Protein AF-A0AAD6DHC3-F1 (afdb_monomer)

Organism: NCBI:txid911720

pLDDT: mean 80.75, std 15.92, range [26.28, 95.0]

Mean predicted aligned error: 8.22 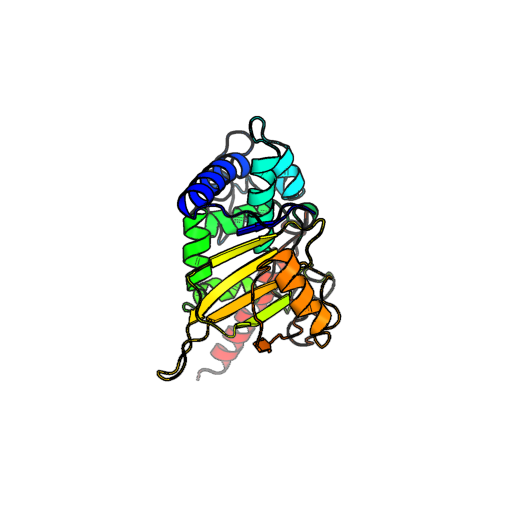Å

Solvent-accessible surface area (backbone atoms only — not comparable to full-atom values): 15196 Å² total; per-residue (Å²): 59,40,19,62,51,95,49,74,73,42,83,61,56,70,66,60,48,49,55,49,44,44,54,49,46,56,57,58,49,36,53,97,93,34,47,49,62,67,38,41,72,41,55,94,49,62,81,53,80,79,44,68,44,65,87,42,29,67,33,17,37,42,61,47,66,69,66,58,82,94,64,52,72,78,60,44,52,62,44,48,26,56,58,19,59,75,47,23,34,48,39,70,54,30,11,34,52,52,56,49,36,52,33,40,69,13,72,68,34,59,68,40,32,50,52,54,61,71,42,47,89,79,44,78,77,68,53,68,64,36,65,71,52,66,80,64,40,80,87,77,54,66,83,22,39,34,40,57,36,38,36,34,31,69,53,67,68,78,86,48,53,23,28,15,27,67,91,70,28,58,41,24,34,35,33,55,73,48,63,52,93,56,100,85,59,62,25,25,30,29,43,35,33,21,26,48,84,63,74,86,61,88,81,47,54,65,63,55,52,54,46,43,23,74,40,58,39,76,83,66,52,76,73,48,74,51,70,65,64,33,49,78,32,92,85,44,56,17,44,52,62,47,46,34,49,46,51,73,77,64,50,55,56,60,54,31,52,51,51,53,50,51,51,53,51,53,54,48,52,54,52,59,72,69,52,132

Secondary structure (DSSP, 8-state):
-EE-TTSPPB---HHHHHHHHHHHHHHHT-BTTB-HHHH-S-TTSTTSSS-TTGGGTT-BHHHHHHS-TT--HHHHHHHHHHHGGGTTS-TTTSBHHHHHHHHHHTTTSHHHHHHHHHHTTT-TTSHHHHSTTSSS-TTT--S---EEEEEEESS-----EEEE-TTT-SEEEEEEEEE-SSTT---EEEEEEEPTTS-S-SS-HHHHHHHHHHHT-TT--EEEEEE--TTT-TTTSSSS----TT-SSSSHHHHHHHHHHHHHHHHHHHHHHS--

Structure (mmCIF, N/CA/C/O backbone):
data_AF-A0AAD6DHC3-F1
#
_entry.id   AF-A0AAD6DHC3-F1
#
loop_
_atom_site.group_PDB
_atom_site.id
_atom_site.type_symbol
_atom_site.label_atom_id
_atom_site.label_alt_id
_atom_site.label_comp_id
_atom_site.label_asym_id
_atom_site.label_entity_id
_atom_site.label_seq_id
_atom_site.pdbx_PDB_ins_code
_atom_site.Cartn_x
_atom_site.Cartn_y
_atom_site.Cartn_z
_atom_site.occupancy
_atom_site.B_iso_or_equiv
_atom_site.auth_seq_id
_atom_site.auth_comp_id
_atom_site.auth_asym_id
_atom_site.auth_atom_id
_atom_site.pdbx_PDB_model_num
ATOM 1 N N . MET A 1 1 ? 8.558 8.692 -9.041 1.00 80.75 1 MET A N 1
ATOM 2 C CA . MET A 1 1 ? 7.779 8.452 -10.274 1.00 80.75 1 MET A CA 1
ATOM 3 C C . MET A 1 1 ? 6.337 8.137 -9.906 1.00 80.75 1 MET A C 1
ATOM 5 O O . MET A 1 1 ? 6.108 7.499 -8.886 1.00 80.75 1 MET A O 1
ATOM 9 N N . PHE A 1 2 ? 5.369 8.591 -10.695 1.00 81.19 2 PHE A N 1
ATOM 10 C CA . PHE A 1 2 ? 3.952 8.304 -10.481 1.00 81.19 2 PHE A CA 1
ATOM 11 C C . PHE A 1 2 ? 3.238 8.080 -11.815 1.00 81.19 2 PHE A C 1
ATOM 13 O O . PHE A 1 2 ? 3.378 8.889 -12.734 1.00 81.19 2 PHE A O 1
ATOM 20 N N . LYS A 1 3 ? 2.450 7.008 -11.922 1.00 82.19 3 LYS A N 1
ATOM 21 C CA . LYS A 1 3 ? 1.610 6.729 -13.091 1.00 82.19 3 LYS A CA 1
ATOM 22 C C . LYS A 1 3 ? 0.127 6.862 -12.755 1.00 82.19 3 LYS A C 1
ATOM 24 O O . LYS A 1 3 ? -0.425 6.111 -11.948 1.00 82.19 3 LYS A O 1
ATOM 29 N N . ARG A 1 4 ? -0.529 7.801 -13.438 1.00 80.19 4 ARG A N 1
ATOM 30 C CA . ARG A 1 4 ? -1.958 8.097 -13.294 1.00 80.19 4 ARG A CA 1
ATOM 31 C C . ARG A 1 4 ? -2.759 7.487 -14.438 1.00 80.19 4 ARG A C 1
ATOM 33 O O . ARG A 1 4 ? -2.841 8.077 -15.520 1.00 80.19 4 ARG A O 1
ATOM 40 N N . GLY A 1 5 ? -3.428 6.367 -14.186 1.00 76.75 5 GLY A N 1
ATOM 41 C CA . GLY A 1 5 ? -4.232 5.721 -15.217 1.00 76.75 5 GLY A CA 1
ATOM 42 C C . GLY A 1 5 ? -3.400 5.477 -16.485 1.00 76.75 5 GLY A C 1
ATOM 43 O O . GLY A 1 5 ? -2.187 5.283 -16.436 1.00 76.75 5 GLY A O 1
ATOM 44 N N . LYS A 1 6 ? -4.040 5.638 -17.649 1.00 72.88 6 LYS A N 1
ATOM 45 C CA . LYS A 1 6 ? -3.400 5.464 -18.966 1.00 72.88 6 LYS A CA 1
ATOM 46 C C . LYS A 1 6 ? -2.380 6.554 -19.344 1.00 72.88 6 LYS A C 1
ATOM 48 O O . LYS A 1 6 ? -1.911 6.556 -20.481 1.00 72.88 6 LYS A O 1
ATOM 53 N N . ALA A 1 7 ? -2.096 7.517 -18.466 1.00 77.25 7 ALA A N 1
ATOM 54 C CA . ALA A 1 7 ? -1.090 8.537 -18.736 1.00 77.25 7 ALA A CA 1
ATOM 55 C C . ALA A 1 7 ? 0.329 7.948 -18.670 1.00 77.25 7 ALA A C 1
ATOM 57 O O . ALA A 1 7 ? 0.557 6.891 -18.081 1.00 77.25 7 ALA A O 1
ATOM 58 N N . LEU A 1 8 ? 1.287 8.660 -19.266 1.00 75.56 8 LEU A N 1
ATOM 59 C CA . LEU A 1 8 ? 2.705 8.355 -19.086 1.00 75.56 8 LEU A CA 1
ATOM 60 C C . LEU A 1 8 ? 3.117 8.608 -17.633 1.00 75.56 8 LEU A C 1
ATOM 62 O O . LEU A 1 8 ? 2.588 9.510 -16.977 1.00 75.56 8 LEU A O 1
ATOM 66 N N . THR A 1 9 ? 4.087 7.830 -17.160 1.00 78.88 9 THR A N 1
ATOM 67 C CA . THR A 1 9 ? 4.718 8.031 -15.856 1.00 78.88 9 THR A CA 1
ATOM 68 C C . THR A 1 9 ? 5.295 9.443 -15.775 1.00 78.88 9 THR A C 1
ATOM 70 O O . THR A 1 9 ? 6.008 9.882 -16.677 1.00 78.88 9 THR A O 1
ATOM 73 N N . CYS A 1 10 ? 4.979 10.166 -14.703 1.00 81.31 10 CYS A N 1
ATOM 74 C CA . CYS A 1 10 ? 5.532 11.484 -14.428 1.00 81.31 10 CYS A CA 1
ATOM 75 C C . CYS A 1 10 ? 6.526 11.432 -13.265 1.00 81.31 10 CYS A C 1
ATOM 77 O O . CYS A 1 10 ? 6.392 10.650 -12.317 1.00 81.31 10 CYS A O 1
ATOM 79 N N . GLU A 1 11 ? 7.539 12.287 -13.328 1.00 84.62 11 GLU A N 1
ATOM 80 C CA . GLU A 1 11 ? 8.464 12.486 -12.221 1.00 84.62 11 GLU A CA 1
ATOM 81 C C . GLU A 1 11 ? 7.956 13.585 -11.290 1.00 84.62 11 GLU A C 1
ATOM 83 O O . GLU A 1 11 ? 7.457 14.630 -11.712 1.00 84.62 11 GLU A O 1
ATOM 88 N N . ILE A 1 12 ? 8.087 13.326 -9.994 1.00 83.69 12 ILE A N 1
ATOM 89 C CA . ILE A 1 12 ? 7.775 14.258 -8.915 1.00 83.69 12 ILE A CA 1
ATOM 90 C C . ILE A 1 12 ? 8.976 14.194 -7.976 1.00 83.69 12 ILE A C 1
ATOM 92 O O . ILE A 1 12 ? 9.423 13.091 -7.654 1.00 83.69 12 ILE A O 1
ATOM 96 N N . SER A 1 13 ? 9.512 15.350 -7.571 1.00 84.25 13 SER A N 1
ATOM 97 C CA . SER A 1 13 ? 10.624 15.377 -6.614 1.00 84.25 13 SER A CA 1
ATOM 98 C C . SER A 1 13 ? 10.185 14.810 -5.263 1.00 84.25 13 SER A C 1
ATOM 100 O O . SER A 1 13 ? 9.004 14.880 -4.908 1.00 84.25 13 SER A O 1
ATOM 102 N N . ILE A 1 14 ? 11.135 14.263 -4.507 1.00 80.19 14 ILE A N 1
ATOM 103 C CA . ILE A 1 14 ? 10.871 13.644 -3.202 1.00 80.19 14 ILE A CA 1
ATOM 104 C C . ILE A 1 14 ? 10.279 14.671 -2.234 1.00 80.19 14 ILE A C 1
ATOM 106 O O . ILE A 1 14 ? 9.307 14.373 -1.548 1.00 80.19 14 ILE A O 1
ATOM 110 N N . GLU A 1 15 ? 10.802 15.897 -2.230 1.00 84.56 15 GLU A N 1
ATOM 111 C CA . GLU A 1 15 ? 10.338 16.982 -1.361 1.00 84.56 15 GLU A CA 1
ATOM 112 C C . GLU A 1 15 ? 8.894 17.352 -1.694 1.00 84.56 15 GLU A C 1
ATOM 114 O O . GLU A 1 15 ? 8.036 17.394 -0.816 1.00 84.56 15 GLU A O 1
ATOM 119 N N . ARG A 1 16 ? 8.593 17.537 -2.986 1.00 87.38 16 ARG A N 1
ATOM 120 C CA . ARG A 1 16 ? 7.241 17.874 -3.436 1.00 87.38 16 ARG A CA 1
ATOM 121 C C . ARG A 1 16 ? 6.250 16.751 -3.141 1.00 87.38 16 ARG A C 1
ATOM 123 O O . ARG A 1 16 ? 5.113 17.036 -2.771 1.00 87.38 16 ARG A O 1
ATOM 130 N N . ALA A 1 17 ? 6.654 15.496 -3.339 1.00 85.69 17 ALA A N 1
ATOM 131 C CA . ALA A 1 17 ? 5.828 14.340 -3.015 1.00 85.69 17 ALA A CA 1
ATOM 132 C C . ALA A 1 17 ? 5.578 14.255 -1.502 1.00 85.69 17 ALA A C 1
ATOM 134 O O . ALA A 1 17 ? 4.430 14.109 -1.093 1.00 85.69 17 ALA A O 1
ATOM 135 N N . GLY A 1 18 ? 6.617 14.424 -0.681 1.00 87.12 18 GLY A N 1
ATOM 136 C CA . GLY A 1 18 ? 6.519 14.438 0.777 1.00 87.12 18 GLY A CA 1
ATOM 137 C C . GLY A 1 18 ? 5.573 15.523 1.289 1.00 87.12 18 GLY A C 1
ATOM 138 O O . GLY A 1 18 ? 4.627 15.213 2.009 1.00 87.12 18 GLY A O 1
ATOM 139 N N . ASP A 1 19 ? 5.756 16.771 0.852 1.00 91.25 19 ASP A N 1
ATOM 140 C CA . ASP A 1 19 ? 4.903 17.900 1.245 1.00 91.25 19 ASP A CA 1
ATOM 141 C C . ASP A 1 19 ? 3.438 17.686 0.844 1.00 91.25 19 ASP A C 1
ATOM 143 O O . ASP A 1 19 ? 2.518 17.968 1.620 1.00 91.25 19 ASP A O 1
ATOM 147 N N . LEU A 1 20 ? 3.209 17.166 -0.367 1.00 91.44 20 LEU A N 1
ATOM 148 C CA . LEU A 1 20 ? 1.872 16.845 -0.855 1.00 91.44 20 LEU A CA 1
ATOM 149 C C . LEU A 1 20 ? 1.220 15.757 0.004 1.00 91.44 20 LEU A C 1
ATOM 151 O O . LEU A 1 20 ? 0.110 15.962 0.498 1.00 91.44 20 LEU A O 1
ATOM 155 N N . LEU A 1 21 ? 1.903 14.628 0.201 1.00 91.19 21 LEU A N 1
ATOM 156 C CA . LEU A 1 21 ? 1.381 13.486 0.950 1.00 91.19 21 LEU A CA 1
ATOM 157 C C . LEU A 1 21 ? 1.115 13.84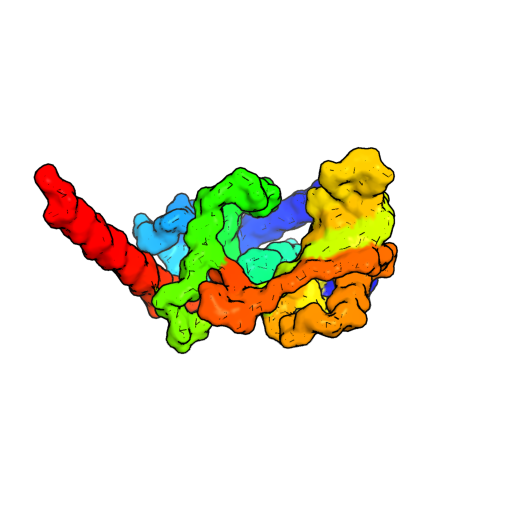6 2.411 1.00 91.19 21 LEU A C 1
ATOM 159 O O . LEU A 1 21 ? 0.064 13.496 2.934 1.00 91.19 21 LEU A O 1
ATOM 163 N N . GLU A 1 22 ? 2.000 14.60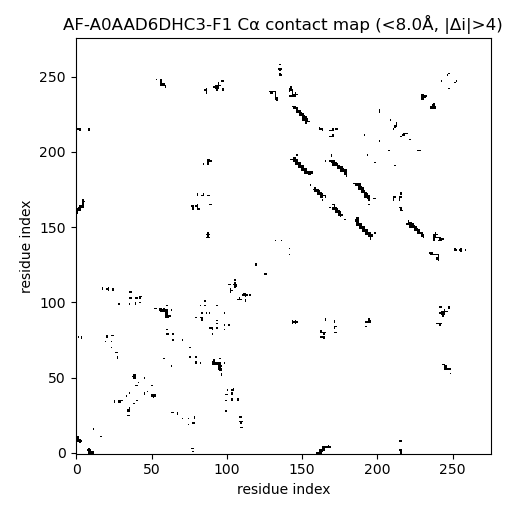5 3.054 1.00 93.62 22 GLU A N 1
ATOM 164 C CA . GLU A 1 22 ? 1.804 15.090 4.423 1.00 93.62 22 GLU A CA 1
ATOM 165 C C . GLU A 1 22 ? 0.589 16.012 4.540 1.00 93.62 22 GLU A C 1
ATOM 167 O O . GLU A 1 22 ? -0.218 15.893 5.467 1.00 93.62 22 GLU A O 1
ATOM 172 N N . ARG A 1 23 ? 0.425 16.939 3.592 1.00 93.62 23 ARG A N 1
ATOM 173 C CA . ARG A 1 23 ? -0.716 17.857 3.585 1.00 93.62 23 ARG A CA 1
ATOM 174 C C . ARG A 1 23 ? -2.031 17.104 3.401 1.00 93.62 23 ARG A C 1
ATOM 176 O O . ARG A 1 23 ? -2.981 17.362 4.143 1.00 93.62 23 ARG A O 1
ATOM 183 N N . ILE A 1 24 ? -2.093 16.187 2.434 1.00 93.12 24 ILE A N 1
ATOM 184 C CA . ILE A 1 24 ? -3.302 15.402 2.167 1.00 93.12 24 ILE A CA 1
ATOM 185 C C . ILE A 1 24 ? -3.583 14.423 3.307 1.00 93.12 24 ILE A C 1
ATOM 187 O O . ILE A 1 24 ? -4.731 14.343 3.734 1.00 93.12 24 ILE A O 1
ATOM 191 N N . ALA A 1 25 ? -2.571 13.764 3.879 1.00 92.75 25 ALA A N 1
ATOM 192 C CA . ALA A 1 25 ? -2.737 12.865 5.020 1.00 92.75 25 ALA A CA 1
ATOM 193 C C . ALA A 1 25 ? -3.357 13.580 6.229 1.00 92.75 25 ALA A C 1
ATOM 195 O O . ALA A 1 25 ? -4.288 13.058 6.840 1.00 92.75 25 ALA A O 1
ATOM 196 N N . ARG A 1 26 ? -2.932 14.813 6.539 1.00 91.88 26 ARG A N 1
ATOM 197 C CA . ARG A 1 26 ? -3.551 15.604 7.620 1.00 91.88 26 ARG A CA 1
ATOM 198 C C . ARG A 1 26 ? -5.031 15.875 7.374 1.00 91.88 26 ARG A C 1
ATOM 200 O O . ARG A 1 26 ? -5.819 15.775 8.310 1.00 91.88 26 ARG A O 1
ATOM 207 N N . LEU A 1 27 ? -5.416 16.207 6.141 1.00 92.31 27 LEU A N 1
ATOM 208 C CA . LEU A 1 27 ? -6.821 16.423 5.780 1.00 92.31 27 LEU A CA 1
ATOM 209 C C . LEU A 1 27 ? -7.613 15.114 5.821 1.00 92.31 27 LEU A C 1
ATOM 211 O O . LEU A 1 27 ? -8.707 15.076 6.373 1.00 92.31 27 LEU A O 1
ATOM 215 N N . PHE A 1 28 ? -7.046 14.044 5.272 1.00 93.12 28 PHE A N 1
ATOM 216 C CA . PHE A 1 28 ? -7.647 12.721 5.163 1.00 93.12 28 PHE A CA 1
ATOM 217 C C . PHE A 1 28 ? -7.887 12.076 6.535 1.00 93.12 28 PHE A C 1
ATOM 219 O O . PHE A 1 28 ? -8.993 11.622 6.822 1.00 93.12 28 PHE A O 1
ATOM 226 N N . PHE A 1 29 ? -6.898 12.105 7.430 1.00 94.38 29 PHE A N 1
ATOM 227 C CA . PHE A 1 29 ? -7.001 11.514 8.768 1.00 94.38 29 PHE A CA 1
ATOM 228 C C . PHE A 1 29 ? -7.623 12.440 9.822 1.00 94.38 29 PHE A C 1
ATOM 230 O O . PHE A 1 29 ? -7.742 12.046 10.982 1.00 94.38 29 PHE A O 1
ATOM 237 N N . THR A 1 30 ? -8.039 13.649 9.440 1.00 93.44 30 THR A N 1
ATOM 238 C CA . THR A 1 30 ? -8.878 14.507 10.284 1.00 93.44 30 THR A CA 1
ATOM 239 C C . THR A 1 30 ? -10.338 14.288 9.913 1.00 93.44 30 THR A C 1
ATOM 241 O O . THR A 1 30 ? -10.718 14.484 8.760 1.00 93.44 30 THR A O 1
ATOM 244 N N . VAL A 1 31 ? -11.168 13.877 10.873 1.00 91.88 31 VAL A N 1
ATOM 245 C CA . VAL A 1 31 ? -12.589 13.559 10.638 1.00 91.88 31 VAL A CA 1
ATOM 246 C C . VAL A 1 31 ? -13.434 14.132 11.768 1.00 91.88 31 VAL A C 1
ATOM 248 O O . VAL A 1 31 ? -13.084 13.987 12.938 1.00 91.88 31 VAL A O 1
ATOM 251 N N . ASP A 1 32 ? -14.541 14.799 11.433 1.00 91.31 32 ASP A N 1
ATOM 252 C CA . ASP A 1 32 ? -15.466 15.423 12.394 1.00 91.31 32 ASP A CA 1
ATOM 253 C C . ASP A 1 32 ? -14.764 16.327 13.429 1.00 91.31 32 ASP A C 1
ATOM 255 O O . ASP A 1 32 ? -15.072 16.309 14.625 1.00 91.31 32 ASP A O 1
ATOM 259 N N . GLY A 1 33 ? -13.762 17.086 12.973 1.00 90.06 33 GLY A N 1
ATOM 260 C CA . GLY A 1 33 ? -12.965 17.988 13.810 1.00 90.06 33 GLY A CA 1
ATOM 261 C C . GLY A 1 33 ? -11.986 17.295 14.764 1.00 90.06 33 GLY A C 1
ATOM 262 O O . GLY A 1 33 ? -11.379 17.978 15.582 1.00 90.06 33 GLY A O 1
ATOM 263 N N . LYS A 1 34 ? -11.820 15.969 14.674 1.00 93.31 34 LYS A N 1
ATOM 264 C CA . LYS A 1 34 ? -10.827 15.206 15.441 1.00 93.31 34 LYS A CA 1
ATOM 265 C C . LYS A 1 34 ? -9.607 14.922 14.593 1.00 93.31 34 LYS A C 1
ATOM 267 O O . LYS A 1 34 ? -9.723 14.456 13.460 1.00 93.31 34 LYS A O 1
ATOM 272 N N . THR A 1 35 ? -8.446 15.163 15.174 1.00 94.69 35 THR A N 1
ATOM 273 C CA . THR A 1 35 ? -7.156 14.774 14.612 1.00 94.69 35 THR A CA 1
ATOM 274 C C . THR A 1 35 ? -6.976 13.258 14.660 1.00 94.69 35 THR A C 1
ATOM 276 O O . THR A 1 35 ? -7.579 12.563 15.479 1.00 94.69 35 THR A O 1
ATOM 279 N N . SER A 1 36 ? -6.071 12.736 13.837 1.00 94.88 36 SER A N 1
ATOM 280 C CA . SER A 1 36 ? -5.678 11.322 13.840 1.00 94.88 36 SER A CA 1
ATOM 281 C C . SER A 1 36 ? -5.245 10.808 15.222 1.00 94.88 36 SER A C 1
ATOM 283 O O . SER A 1 36 ? -5.581 9.686 15.597 1.00 94.88 36 SER A O 1
ATOM 285 N N . ARG A 1 37 ? -4.564 11.646 16.017 1.00 95.00 37 ARG A N 1
ATOM 286 C CA . ARG A 1 37 ? -4.123 11.329 17.386 1.00 95.00 37 ARG A CA 1
ATOM 287 C C . ARG A 1 37 ? -5.274 11.224 18.379 1.00 95.00 37 ARG A C 1
ATOM 289 O O . ARG A 1 37 ? -5.199 10.417 19.301 1.00 95.00 37 ARG A O 1
ATOM 296 N N . GLU A 1 38 ? -6.325 12.014 18.204 1.00 94.56 38 GLU A N 1
ATOM 297 C CA . GLU A 1 38 ? -7.547 11.887 19.003 1.00 94.56 38 GLU A CA 1
ATOM 298 C C . GLU A 1 38 ? -8.376 10.687 18.554 1.00 94.56 38 GLU A C 1
ATOM 300 O O . GLU A 1 38 ? -8.946 9.997 19.392 1.00 94.56 38 GLU A O 1
ATOM 305 N N . LEU A 1 39 ? -8.429 10.419 17.246 1.00 94.50 39 LEU A N 1
ATOM 306 C CA . LEU A 1 39 ? -9.161 9.279 16.703 1.00 94.50 39 LEU A CA 1
ATOM 307 C C . LEU A 1 39 ? -8.555 7.944 17.132 1.00 94.50 39 LEU A C 1
ATOM 309 O O . LEU A 1 39 ? -9.313 7.044 17.473 1.00 94.50 39 LEU A O 1
ATOM 313 N N . MET A 1 40 ? -7.225 7.811 17.135 1.00 92.69 40 MET A N 1
ATOM 314 C CA . MET A 1 40 ? -6.539 6.565 17.483 1.00 92.69 40 MET A CA 1
ATOM 315 C C . MET A 1 40 ? -5.295 6.815 18.338 1.00 92.69 40 MET A C 1
ATOM 317 O O . MET A 1 40 ? -4.169 6.621 17.896 1.00 92.69 40 MET A O 1
ATOM 321 N N . SER A 1 41 ? -5.491 7.208 19.598 1.00 93.69 41 SER A N 1
ATOM 322 C CA . SER A 1 41 ? -4.380 7.510 20.514 1.00 93.69 41 SER A CA 1
ATOM 323 C C . SER A 1 41 ? -3.492 6.303 20.844 1.00 93.69 41 SER A C 1
ATOM 325 O O . SER A 1 41 ? -2.309 6.476 21.143 1.00 93.69 41 SER A O 1
ATOM 327 N N . TYR A 1 42 ? -4.056 5.092 20.799 1.00 89.56 42 TYR A N 1
ATOM 328 C CA . TYR A 1 42 ? -3.396 3.841 21.177 1.00 89.56 42 TYR A CA 1
ATOM 329 C C . TYR A 1 42 ? -3.395 2.844 20.002 1.00 89.56 42 TYR A C 1
ATOM 331 O O . TYR A 1 42 ? -4.147 1.878 20.019 1.00 89.56 42 TYR A O 1
ATOM 339 N N . PRO A 1 43 ? -2.553 3.020 18.968 1.00 87.75 43 PRO A N 1
ATOM 340 C CA . PRO A 1 43 ? -2.599 2.172 17.766 1.00 87.75 43 PRO A CA 1
ATOM 341 C C . PRO A 1 43 ? -2.223 0.693 18.002 1.00 87.75 43 PRO A C 1
ATOM 343 O O . PRO A 1 43 ? -2.599 -0.185 17.218 1.00 87.75 43 PRO A O 1
ATOM 346 N N . HIS A 1 44 ? -1.504 0.399 19.092 1.00 84.38 44 HIS A N 1
ATOM 347 C CA . HIS A 1 44 ? -1.208 -0.968 19.542 1.00 84.38 44 HIS A CA 1
ATOM 348 C C . HIS A 1 44 ? -2.359 -1.618 20.326 1.00 84.38 44 HIS A C 1
ATOM 350 O O . HIS A 1 44 ? -2.377 -2.836 20.470 1.00 84.38 44 HIS A O 1
ATOM 356 N N . ASP A 1 45 ? -3.307 -0.817 20.814 1.00 84.69 45 ASP A N 1
ATOM 357 C CA . ASP A 1 45 ? -4.490 -1.248 21.563 1.00 84.69 45 ASP A CA 1
ATOM 358 C C . ASP A 1 45 ? -5.713 -0.443 21.078 1.00 84.69 45 ASP A C 1
ATOM 360 O O . ASP A 1 45 ? -6.213 0.441 21.782 1.00 84.69 45 ASP A O 1
ATOM 364 N N . PRO A 1 46 ? -6.141 -0.658 19.817 1.00 82.75 46 PRO A N 1
ATOM 365 C CA . PRO A 1 46 ? -7.065 0.245 19.133 1.00 82.75 46 PRO A CA 1
ATOM 366 C C . PRO A 1 46 ? -8.456 0.270 19.778 1.00 82.75 46 PRO A C 1
ATOM 368 O O . PRO A 1 46 ? -9.138 1.285 19.699 1.00 82.75 46 PRO A O 1
ATOM 371 N N . PHE A 1 47 ? -8.868 -0.800 20.458 1.00 84.81 47 PHE A N 1
ATOM 372 C CA . PHE A 1 47 ? -10.169 -0.889 21.131 1.00 84.81 47 PHE A CA 1
ATOM 373 C C . PHE A 1 47 ? -10.190 -0.237 22.518 1.00 84.81 47 PHE A C 1
ATOM 375 O O . PHE A 1 47 ? -11.215 -0.260 23.198 1.00 84.81 47 PHE A O 1
ATOM 382 N N . LYS A 1 48 ? -9.075 0.354 22.960 1.00 87.50 48 LYS A N 1
ATOM 383 C CA . LYS A 1 48 ? -9.029 1.068 24.229 1.00 87.50 48 LYS A CA 1
ATOM 384 C C . LYS A 1 48 ? -9.948 2.288 24.202 1.00 87.50 48 LYS A C 1
ATOM 386 O O . LYS A 1 48 ? -9.789 3.187 23.379 1.00 87.50 48 LYS A O 1
ATOM 391 N N . GLU A 1 49 ? -10.869 2.336 25.160 1.00 87.81 49 GLU A N 1
ATOM 392 C CA . GLU A 1 49 ? -11.838 3.423 25.258 1.00 87.81 49 GLU A CA 1
ATOM 393 C C . GLU A 1 49 ? -11.183 4.776 25.618 1.00 87.81 49 GLU A C 1
ATOM 395 O O . GLU A 1 49 ? -10.288 4.816 26.474 1.00 87.81 49 GLU A O 1
ATOM 400 N N . PRO A 1 50 ? -11.644 5.901 25.027 1.00 87.75 50 PRO A N 1
ATOM 401 C CA . PRO A 1 50 ? -12.739 5.993 24.055 1.00 87.75 50 PRO A CA 1
ATOM 402 C C . PRO A 1 50 ? -12.305 5.654 22.614 1.00 87.75 50 PRO A C 1
ATOM 404 O O . PRO A 1 50 ? -11.484 6.357 22.021 1.00 87.75 50 PRO A O 1
ATOM 407 N N . ALA A 1 51 ? -12.905 4.627 22.007 1.00 87.75 51 ALA A N 1
ATOM 408 C CA . ALA A 1 51 ? -12.565 4.173 20.654 1.00 87.75 51 ALA A CA 1
ATOM 409 C C . ALA A 1 51 ? -13.335 4.964 19.570 1.00 87.75 51 ALA A C 1
ATOM 411 O O . ALA A 1 51 ? -14.199 4.444 18.863 1.00 87.75 51 ALA A O 1
ATOM 412 N N . PHE A 1 52 ? -13.037 6.264 19.431 1.00 91.62 52 PHE A N 1
ATOM 413 C CA . PHE A 1 52 ? -13.779 7.184 18.546 1.00 91.62 52 PHE A CA 1
ATOM 414 C C . PHE A 1 52 ? -13.799 6.783 17.065 1.00 91.62 52 PHE A C 1
ATOM 416 O O . PHE A 1 52 ? -14.681 7.228 16.326 1.00 91.62 52 PHE A O 1
ATOM 423 N N . TRP A 1 53 ? -12.832 5.978 16.628 1.00 91.38 53 TRP A N 1
ATOM 424 C CA . TRP A 1 53 ? -12.712 5.523 15.249 1.00 91.38 53 TRP A CA 1
ATOM 425 C C . TRP A 1 53 ? -13.750 4.458 14.859 1.00 91.38 53 TRP A C 1
ATOM 427 O O . TRP A 1 53 ? -14.017 4.321 13.669 1.00 91.38 53 TRP A O 1
ATOM 437 N N . LEU A 1 54 ? -14.383 3.758 15.817 1.00 91.00 54 LEU A N 1
ATOM 438 C CA . LEU A 1 54 ? -15.280 2.614 15.559 1.00 91.00 54 LEU A CA 1
ATOM 439 C C . LEU A 1 54 ? -16.376 2.917 14.526 1.00 91.00 54 LEU A C 1
ATOM 441 O O . LEU A 1 54 ? -16.688 2.092 13.672 1.00 91.00 54 LEU A O 1
ATOM 445 N N . LYS A 1 55 ? -16.949 4.126 14.572 1.00 91.50 55 LYS A N 1
ATOM 446 C CA . LYS A 1 55 ? -18.017 4.547 13.650 1.00 91.50 55 LYS A CA 1
ATOM 447 C C . LYS A 1 55 ? -17.565 4.713 12.194 1.00 91.50 55 LYS A C 1
ATOM 449 O O . LYS A 1 55 ? -18.416 4.796 11.315 1.00 91.50 55 LYS A O 1
ATOM 454 N N . TYR A 1 56 ? -16.261 4.788 11.940 1.00 92.94 56 TYR A N 1
ATOM 455 C CA . TYR A 1 56 ? -15.698 4.952 10.600 1.00 92.94 56 TYR A CA 1
ATOM 456 C C . TYR A 1 56 ? -15.237 3.632 9.986 1.00 92.94 56 TYR A C 1
ATOM 458 O O . TYR A 1 56 ? -14.727 3.644 8.872 1.00 92.94 56 TYR A O 1
ATOM 466 N N . ASP A 1 57 ? -15.435 2.496 10.662 1.00 90.62 57 ASP A N 1
ATOM 467 C CA . ASP A 1 57 ? -14.935 1.216 10.158 1.00 90.62 57 ASP A CA 1
ATOM 468 C C . ASP A 1 57 ? -15.613 0.745 8.870 1.00 90.62 57 ASP A C 1
ATOM 470 O O . ASP A 1 57 ? -15.096 -0.102 8.160 1.00 90.62 57 ASP A O 1
ATOM 474 N N . GLN A 1 58 ? -16.768 1.306 8.531 1.00 91.50 58 GLN A N 1
ATOM 475 C CA . GLN A 1 58 ? -17.437 1.022 7.262 1.00 91.50 58 GLN A CA 1
ATOM 476 C C . GLN A 1 58 ? -16.935 1.905 6.111 1.00 91.50 58 GLN A C 1
ATOM 478 O O . GLN A 1 58 ? -17.339 1.687 4.975 1.00 91.50 58 GLN A O 1
ATOM 483 N N . LEU A 1 59 ? -16.089 2.906 6.382 1.00 93.69 59 LEU A N 1
ATOM 484 C CA . LEU A 1 59 ? -15.557 3.790 5.348 1.00 93.69 59 LEU A CA 1
ATOM 485 C C . LEU A 1 59 ? -14.351 3.144 4.675 1.00 93.69 59 LEU A C 1
ATOM 487 O O . LEU A 1 59 ? -13.397 2.742 5.348 1.00 93.69 59 LEU A O 1
ATOM 491 N N . SER A 1 60 ? -14.361 3.102 3.347 1.00 93.56 60 SER A N 1
ATOM 492 C CA . SER A 1 60 ? -13.166 2.785 2.571 1.00 93.56 60 SER A CA 1
ATOM 493 C C . SER A 1 60 ? -12.210 3.984 2.493 1.00 93.56 60 SER A C 1
ATOM 495 O O . SER A 1 60 ? -12.561 5.127 2.819 1.00 93.56 60 SER A O 1
ATOM 497 N N . VAL A 1 61 ? -10.976 3.740 2.052 1.00 92.38 61 VAL A N 1
ATOM 498 C CA . VAL A 1 61 ? -10.016 4.805 1.731 1.00 92.38 61 VAL A CA 1
ATOM 499 C C . VAL A 1 61 ? -10.544 5.681 0.593 1.00 92.38 61 VAL A C 1
ATOM 501 O O . VAL A 1 61 ? -10.405 6.902 0.674 1.00 92.38 61 VAL A O 1
ATOM 504 N N . GLU A 1 62 ? -11.189 5.105 -0.426 1.00 91.69 62 GLU A N 1
ATOM 505 C CA . GLU A 1 62 ? -11.774 5.874 -1.534 1.00 91.69 62 GLU A CA 1
ATOM 506 C C . GLU A 1 62 ? -12.906 6.796 -1.042 1.00 91.69 62 GLU A C 1
ATOM 508 O O . GLU A 1 62 ? -12.884 7.999 -1.325 1.00 91.69 62 GLU A O 1
ATOM 513 N N . ASP A 1 63 ? -13.839 6.285 -0.228 1.00 93.50 63 ASP A N 1
ATOM 514 C CA . ASP A 1 63 ? -14.913 7.091 0.381 1.00 93.50 63 ASP A CA 1
ATOM 515 C C . ASP A 1 63 ? -14.333 8.281 1.150 1.00 93.50 63 ASP A C 1
ATOM 517 O O . ASP A 1 63 ? -14.808 9.426 1.070 1.00 93.50 63 ASP A O 1
ATOM 521 N N . ARG A 1 64 ? -13.256 8.021 1.898 1.00 92.88 64 ARG A N 1
ATOM 522 C CA . ARG A 1 64 ? -12.613 9.049 2.701 1.00 92.88 64 ARG A CA 1
ATOM 523 C C . ARG A 1 64 ? -11.789 10.031 1.865 1.00 92.88 64 ARG A C 1
ATOM 525 O O . ARG A 1 64 ? -11.739 11.198 2.234 1.00 92.88 64 ARG A O 1
ATOM 532 N N . LEU A 1 65 ? -11.175 9.636 0.751 1.00 90.38 65 LEU A N 1
ATOM 533 C CA . LEU A 1 65 ? -10.459 10.559 -0.146 1.00 90.38 65 LEU A CA 1
ATOM 534 C C . LEU A 1 65 ? -11.418 11.443 -0.946 1.00 90.38 65 LEU A C 1
ATOM 536 O O . LEU A 1 65 ? -11.062 12.554 -1.348 1.00 90.38 65 LEU A O 1
ATOM 540 N N . ASN A 1 66 ? -12.646 10.975 -1.159 1.00 89.75 66 ASN A N 1
ATOM 541 C CA . ASN A 1 66 ? -13.667 11.712 -1.891 1.00 89.75 66 ASN A CA 1
ATOM 542 C C . ASN A 1 66 ? -14.429 12.744 -1.055 1.00 89.75 66 ASN A C 1
ATOM 544 O O . ASN A 1 66 ? -15.070 13.617 -1.632 1.00 89.75 66 ASN A O 1
ATOM 548 N N . SER A 1 67 ? -14.307 12.700 0.271 1.00 85.56 67 SER A N 1
ATOM 549 C CA . SER A 1 67 ? -15.050 13.560 1.201 1.00 85.56 67 SER A CA 1
ATOM 550 C C . SER A 1 67 ? -14.450 14.943 1.537 1.00 85.56 67 SER A C 1
ATOM 552 O O . SER A 1 67 ? -15.245 15.828 1.844 1.00 85.56 67 SER A O 1
ATOM 554 N N . PRO A 1 68 ? -13.123 15.207 1.539 1.00 77.31 68 PRO A N 1
ATOM 555 C CA . PRO A 1 68 ? -12.594 16.537 1.825 1.00 77.31 68 PRO A CA 1
ATOM 556 C C . PRO A 1 68 ? -12.745 17.474 0.622 1.00 77.31 68 PRO A C 1
ATOM 558 O O . PRO A 1 68 ? -12.276 17.173 -0.480 1.00 77.31 68 PRO A O 1
ATOM 561 N N . ASP A 1 69 ? -13.305 18.655 0.867 1.00 75.69 69 ASP A N 1
ATOM 562 C CA . ASP A 1 69 ? -13.267 19.770 -0.076 1.00 75.69 69 ASP A CA 1
ATOM 563 C C . ASP A 1 69 ? -11.846 20.353 -0.186 1.00 75.69 69 ASP A C 1
ATOM 565 O O . ASP A 1 69 ? -11.046 20.304 0.751 1.00 75.69 69 ASP A O 1
ATOM 569 N N . GLY A 1 70 ? -11.517 20.938 -1.340 1.00 79.56 70 GLY A N 1
ATOM 570 C CA . GLY A 1 70 ? -10.235 21.629 -1.545 1.00 79.56 70 GLY A CA 1
ATOM 571 C C . GLY A 1 70 ? -9.041 20.727 -1.883 1.00 79.56 70 GLY A C 1
ATOM 572 O O . GLY A 1 70 ? -7.910 21.212 -1.912 1.00 79.56 70 GLY A O 1
ATOM 573 N N . VAL A 1 71 ? -9.274 19.443 -2.172 1.00 86.38 71 VAL A N 1
ATOM 574 C CA . VAL A 1 71 ? -8.271 18.534 -2.752 1.00 86.38 71 VAL A CA 1
ATOM 575 C C . VAL A 1 71 ? -8.601 18.304 -4.223 1.00 86.38 71 VAL A C 1
ATOM 577 O O . VAL A 1 71 ? -9.674 17.796 -4.558 1.00 86.38 71 VAL A O 1
ATOM 580 N N . SER A 1 72 ? -7.691 18.686 -5.118 1.00 88.50 72 SER A N 1
ATOM 581 C CA . SER A 1 72 ? -7.899 18.486 -6.555 1.00 88.50 72 SER A CA 1
ATOM 582 C C . SER A 1 72 ? -7.821 17.005 -6.935 1.00 88.50 72 SER A C 1
ATOM 584 O O . SER A 1 72 ? -7.162 16.218 -6.260 1.00 88.50 72 SER A O 1
ATOM 586 N N . SER A 1 73 ? -8.452 16.610 -8.047 1.00 84.81 73 SER A N 1
ATOM 587 C CA . SER A 1 73 ? -8.381 15.222 -8.533 1.00 84.81 73 SER A CA 1
ATOM 588 C C . SER A 1 73 ? -6.941 14.752 -8.739 1.00 84.81 73 SER A C 1
ATOM 590 O O . SER A 1 73 ? -6.597 13.646 -8.353 1.00 84.81 73 SER A O 1
ATOM 592 N N . TRP A 1 74 ? -6.071 15.625 -9.254 1.00 85.88 74 TRP A N 1
ATOM 593 C CA . TRP A 1 74 ? -4.653 15.313 -9.419 1.00 85.88 74 TRP A CA 1
ATOM 594 C C . TRP A 1 74 ? -3.930 15.038 -8.097 1.00 85.88 74 TRP A C 1
ATOM 596 O O . TRP A 1 74 ? -3.001 14.247 -8.091 1.00 85.88 74 TRP A O 1
ATOM 606 N N . GLU A 1 75 ? -4.324 15.666 -6.987 1.00 88.50 75 GLU A N 1
ATOM 607 C CA . GLU A 1 75 ? -3.703 15.441 -5.672 1.00 88.50 75 GLU A CA 1
ATOM 608 C C . GLU A 1 75 ? -4.234 14.182 -4.985 1.00 88.50 75 GLU A C 1
ATOM 610 O O . GLU A 1 75 ? -3.525 13.579 -4.176 1.00 88.50 75 GLU A O 1
ATOM 615 N N . LYS A 1 76 ? -5.459 13.766 -5.327 1.00 88.38 76 LYS A N 1
ATOM 616 C CA . LYS A 1 76 ? -6.046 12.513 -4.846 1.00 88.38 76 LYS A CA 1
ATOM 617 C C . LYS A 1 76 ? -5.302 11.311 -5.406 1.00 88.38 76 LYS A C 1
ATOM 619 O O . LYS A 1 76 ? -4.916 10.456 -4.623 1.00 88.38 76 LYS A O 1
ATOM 624 N N . ASP A 1 77 ? -5.021 11.291 -6.708 1.00 87.88 77 ASP A N 1
ATOM 625 C CA . ASP A 1 77 ? -4.422 10.124 -7.370 1.00 87.88 77 ASP A CA 1
ATOM 626 C C . ASP A 1 77 ? -3.088 9.642 -6.733 1.00 87.88 77 ASP A C 1
ATOM 628 O O . ASP A 1 77 ? -2.978 8.456 -6.408 1.00 87.88 77 ASP A O 1
ATOM 632 N N . PRO A 1 78 ? -2.061 10.494 -6.503 1.00 84.94 78 PRO A N 1
ATOM 633 C CA . PRO A 1 78 ? -0.829 10.065 -5.845 1.00 84.94 78 PRO A CA 1
ATOM 634 C C . PRO A 1 78 ? -1.061 9.738 -4.367 1.00 84.94 78 PRO A C 1
ATOM 636 O O . PRO A 1 78 ? -0.388 8.860 -3.834 1.00 84.94 78 PRO A O 1
ATOM 639 N N . SER A 1 79 ? -2.012 10.398 -3.703 1.00 87.88 79 SER A N 1
ATOM 640 C CA . SER A 1 79 ? -2.334 10.127 -2.297 1.00 87.88 79 SER A CA 1
ATOM 641 C C . SER A 1 79 ? -2.996 8.759 -2.127 1.00 87.88 79 SER A C 1
ATOM 643 O O . SER A 1 79 ? -2.578 7.986 -1.271 1.00 87.88 79 SER A O 1
ATOM 645 N N . GLU A 1 80 ? -3.964 8.423 -2.982 1.00 89.25 80 GLU A N 1
ATOM 646 C CA . GLU A 1 80 ? -4.583 7.097 -3.038 1.00 89.25 80 GLU A CA 1
ATOM 647 C C . GLU A 1 80 ? -3.535 6.034 -3.342 1.00 89.25 80 GLU A C 1
ATOM 649 O O . GLU A 1 80 ? -3.402 5.066 -2.604 1.00 89.25 80 GLU A O 1
ATOM 654 N N . SER A 1 81 ? -2.726 6.250 -4.381 1.00 86.50 81 SER A N 1
ATOM 655 C CA . SER A 1 81 ? -1.673 5.316 -4.773 1.00 86.50 81 SER A CA 1
ATOM 656 C C . SER A 1 81 ? -0.682 5.039 -3.634 1.00 86.50 81 SER A C 1
ATOM 658 O O . SER A 1 81 ? -0.229 3.906 -3.493 1.00 86.50 81 SER A O 1
ATOM 660 N N . ASN A 1 82 ? -0.406 6.028 -2.775 1.00 86.56 82 ASN A N 1
ATOM 661 C CA . ASN A 1 82 ? 0.413 5.843 -1.577 1.00 86.56 82 ASN A CA 1
ATOM 662 C C . ASN A 1 82 ? -0.314 5.076 -0.464 1.00 86.56 82 ASN A C 1
ATOM 664 O O . ASN A 1 82 ? 0.286 4.197 0.147 1.00 86.56 82 ASN A O 1
ATOM 668 N N . VAL A 1 83 ? -1.594 5.341 -0.203 1.00 86.06 83 VAL A N 1
ATOM 669 C CA . VAL A 1 83 ? -2.354 4.578 0.807 1.00 86.06 83 VAL A CA 1
ATOM 670 C C . VAL A 1 83 ? -2.581 3.129 0.360 1.00 86.06 83 VAL A C 1
ATOM 672 O O . VAL A 1 83 ? -2.510 2.213 1.177 1.00 86.06 83 VAL A O 1
ATOM 675 N N . ASN A 1 84 ? -2.743 2.890 -0.943 1.00 87.50 84 ASN A N 1
ATOM 676 C CA . ASN A 1 84 ? -2.867 1.555 -1.530 1.00 87.50 84 ASN A CA 1
ATOM 677 C C . ASN A 1 84 ? -1.646 0.669 -1.232 1.00 87.50 84 ASN A C 1
ATOM 679 O O . ASN A 1 84 ? -1.776 -0.555 -1.186 1.00 87.50 84 ASN A O 1
ATOM 683 N N . THR A 1 85 ? -0.473 1.262 -0.971 1.00 84.12 85 THR A N 1
ATOM 684 C CA . THR A 1 85 ? 0.737 0.518 -0.578 1.00 84.12 85 THR A CA 1
ATOM 685 C C . THR A 1 85 ? 0.568 -0.232 0.745 1.00 84.12 85 THR A C 1
ATOM 687 O O . THR A 1 85 ? 1.166 -1.292 0.910 1.00 84.12 85 THR A O 1
ATOM 690 N N . PHE A 1 86 ? -0.297 0.239 1.654 1.00 82.75 86 PHE A N 1
ATOM 691 C CA . PHE A 1 86 ? -0.511 -0.385 2.969 1.00 82.75 86 PHE A CA 1
ATOM 692 C C . PHE A 1 86 ? -1.150 -1.764 2.870 1.00 82.75 86 PHE A C 1
ATOM 694 O O . PHE A 1 86 ? -1.028 -2.578 3.781 1.00 82.75 86 PHE A O 1
ATOM 701 N N . GLY A 1 87 ? -1.847 -2.031 1.771 1.00 79.12 87 GLY A N 1
ATOM 702 C CA . GLY A 1 87 ? -2.578 -3.267 1.576 1.00 79.12 87 GLY A CA 1
ATOM 703 C C . GLY A 1 87 ? -2.500 -3.795 0.162 1.00 79.12 87 GLY A C 1
ATOM 704 O O . GLY A 1 87 ? -3.369 -4.561 -0.187 1.00 79.12 87 GLY A O 1
ATOM 705 N N . SER A 1 88 ? -1.573 -3.364 -0.695 1.00 85.50 88 SER A N 1
ATOM 706 C CA . SER A 1 88 ? -1.511 -3.822 -2.098 1.00 85.50 88 SER A CA 1
ATOM 707 C C . SER A 1 88 ? -2.890 -3.931 -2.789 1.00 85.50 88 SER A C 1
ATOM 709 O O . SER A 1 88 ? -3.184 -4.881 -3.517 1.00 85.50 88 SER A O 1
ATOM 711 N N . ALA A 1 89 ? -3.785 -2.990 -2.501 1.00 86.69 89 ALA A N 1
ATOM 712 C CA . ALA A 1 89 ? -5.213 -3.090 -2.786 1.00 86.69 89 ALA A CA 1
ATOM 713 C C . ALA A 1 89 ? -5.743 -1.727 -3.211 1.00 86.69 89 ALA A C 1
ATOM 715 O O . ALA A 1 89 ? -5.115 -0.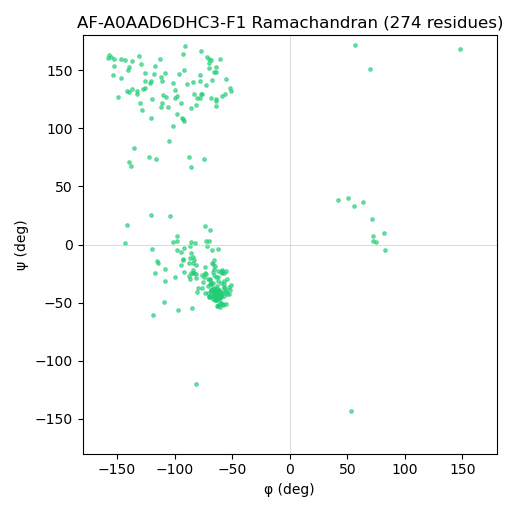705 -2.943 1.00 86.69 89 ALA A O 1
ATOM 716 N N . SER A 1 90 ? -6.878 -1.716 -3.907 1.00 88.62 90 SER A N 1
ATOM 717 C CA . SER A 1 90 ? -7.517 -0.465 -4.304 1.00 88.62 90 SER A CA 1
ATOM 718 C C . SER A 1 90 ? -8.064 0.283 -3.084 1.00 88.62 90 SER A C 1
ATOM 720 O O . SER A 1 90 ? -8.354 -0.340 -2.059 1.00 88.62 90 SER A O 1
ATOM 722 N N . GLY A 1 91 ? -8.275 1.598 -3.198 1.00 87.44 91 GLY A N 1
ATOM 723 C CA . GLY A 1 91 ? -8.824 2.395 -2.098 1.00 87.44 91 GLY A CA 1
ATOM 724 C C . GLY A 1 91 ? -10.207 1.927 -1.623 1.00 87.44 91 GLY A C 1
ATOM 725 O O . GLY A 1 91 ? -10.568 2.161 -0.473 1.00 87.44 91 GLY A O 1
ATOM 726 N N . ASN A 1 92 ? -10.956 1.214 -2.468 1.00 90.69 92 ASN A N 1
ATOM 727 C CA . ASN A 1 92 ? -12.250 0.619 -2.126 1.00 90.69 92 ASN A CA 1
ATOM 728 C C . ASN A 1 92 ? -12.150 -0.619 -1.234 1.00 90.69 92 ASN A C 1
ATOM 730 O O . ASN A 1 92 ? -13.062 -0.912 -0.462 1.00 90.69 92 ASN A O 1
ATOM 734 N N . ASP A 1 93 ? -11.037 -1.340 -1.332 1.00 87.44 93 ASP A N 1
ATOM 735 C CA . ASP A 1 93 ? -10.828 -2.603 -0.628 1.00 87.44 93 ASP A CA 1
ATOM 736 C C . ASP A 1 93 ? -10.101 -2.416 0.711 1.00 87.44 93 ASP A C 1
ATOM 738 O O . ASP A 1 93 ? -9.949 -3.378 1.463 1.00 87.44 93 ASP A O 1
ATOM 742 N N . ILE A 1 94 ? -9.637 -1.199 1.018 1.00 87.75 94 ILE A N 1
ATOM 743 C CA . ILE A 1 94 ? -8.927 -0.864 2.257 1.00 87.75 94 ILE A CA 1
ATOM 744 C C . ILE A 1 94 ? -9.846 -0.038 3.153 1.00 87.75 94 ILE A C 1
ATOM 746 O O . ILE A 1 94 ? -10.363 1.001 2.744 1.00 87.75 94 ILE A O 1
ATOM 750 N N . VAL A 1 95 ? -10.017 -0.466 4.404 1.00 90.94 95 VAL A N 1
ATOM 751 C CA . VAL A 1 95 ? -10.761 0.305 5.404 1.00 90.94 95 VAL A CA 1
ATOM 752 C C . VAL A 1 95 ? -9.968 1.520 5.879 1.00 90.94 95 VAL A C 1
ATOM 754 O O . VAL A 1 95 ? -8.777 1.429 6.188 1.00 90.94 95 VAL A O 1
ATOM 757 N N . PHE A 1 96 ? -10.646 2.662 6.007 1.00 93.38 96 PHE A N 1
ATOM 758 C CA . PHE A 1 96 ? -10.069 3.902 6.525 1.00 93.38 96 PHE A CA 1
ATOM 759 C C . PHE A 1 96 ? -9.381 3.699 7.881 1.00 93.38 96 PHE A C 1
ATOM 761 O O . PHE A 1 96 ? -8.284 4.211 8.094 1.00 93.38 96 PHE A O 1
ATOM 768 N N . THR A 1 97 ? -9.998 2.931 8.783 1.00 91.19 97 THR A N 1
ATOM 769 C CA . THR A 1 97 ? -9.445 2.606 10.104 1.00 91.19 97 THR A CA 1
ATOM 770 C C . THR A 1 97 ? -8.063 1.966 10.015 1.00 91.19 97 THR A C 1
ATOM 772 O O . THR A 1 97 ? -7.181 2.301 10.804 1.00 91.19 97 THR A O 1
ATOM 775 N N . GLU A 1 98 ? -7.851 1.063 9.058 1.00 88.00 98 GLU A N 1
ATOM 776 C CA . GLU A 1 98 ? -6.569 0.381 8.897 1.00 88.00 98 GLU A CA 1
ATOM 777 C C . GLU A 1 98 ? -5.525 1.374 8.392 1.00 88.00 98 GLU A C 1
ATOM 779 O O . GLU A 1 98 ? -4.452 1.482 8.981 1.00 88.00 98 GLU A O 1
ATOM 784 N N . ALA A 1 99 ? -5.864 2.204 7.402 1.00 91.06 99 ALA A N 1
ATOM 785 C CA . ALA A 1 99 ? -4.980 3.285 6.969 1.00 91.06 99 ALA A CA 1
ATOM 786 C C . ALA A 1 99 ? -4.642 4.259 8.117 1.00 91.06 99 ALA A C 1
ATOM 788 O O . ALA A 1 99 ? -3.486 4.656 8.274 1.00 91.06 99 ALA A O 1
ATOM 789 N N . LEU A 1 100 ? -5.622 4.605 8.963 1.00 93.56 100 LEU A N 1
ATOM 790 C CA . LEU A 1 100 ? -5.427 5.447 10.147 1.00 93.56 100 LEU A CA 1
ATOM 791 C C . LEU A 1 100 ? -4.492 4.778 11.157 1.00 93.56 100 LEU A C 1
ATOM 793 O O . LEU A 1 100 ? -3.645 5.450 11.745 1.00 93.56 100 LEU A O 1
ATOM 797 N N . ARG A 1 101 ? -4.613 3.462 11.341 1.00 90.69 101 ARG A N 1
ATOM 798 C CA . ARG A 1 101 ? -3.749 2.689 12.230 1.00 90.69 101 ARG A CA 1
ATOM 799 C C . ARG A 1 101 ? -2.309 2.662 11.743 1.00 90.69 101 ARG A C 1
ATOM 801 O O . ARG A 1 101 ? -1.417 2.918 12.546 1.00 90.69 101 ARG A O 1
ATOM 808 N N . TRP A 1 102 ? -2.076 2.425 10.453 1.00 88.12 102 TRP A N 1
ATOM 809 C CA . TRP A 1 102 ? -0.740 2.512 9.852 1.00 88.12 102 TRP A CA 1
ATOM 810 C C . TRP A 1 102 ? -0.142 3.912 10.013 1.00 88.12 102 TRP A C 1
ATOM 812 O O . TRP A 1 102 ? 0.996 4.047 10.455 1.00 88.12 102 TRP A O 1
ATOM 822 N N . TYR A 1 103 ? -0.935 4.958 9.774 1.00 91.81 103 TYR A N 1
ATOM 823 C CA . TYR A 1 103 ? -0.519 6.345 9.990 1.00 91.81 103 TYR A CA 1
ATOM 824 C C . TYR A 1 103 ? -0.174 6.651 11.454 1.00 91.81 103 TYR A C 1
ATOM 826 O O . TYR A 1 103 ? 0.835 7.296 11.735 1.00 91.81 103 TYR A O 1
ATOM 834 N N . ALA A 1 104 ? -0.969 6.159 12.405 1.00 91.69 104 ALA A N 1
ATOM 835 C CA . ALA A 1 104 ? -0.721 6.330 13.835 1.00 91.69 104 ALA A CA 1
ATOM 836 C C . ALA A 1 104 ? 0.516 5.549 14.320 1.00 91.69 104 ALA A C 1
ATOM 838 O O . ALA A 1 104 ? 1.290 6.080 15.119 1.00 91.69 104 ALA A O 1
ATOM 839 N N . LEU A 1 105 ? 0.739 4.327 13.817 1.00 88.31 105 LEU A N 1
ATOM 840 C CA . LEU A 1 105 ? 1.967 3.548 14.051 1.00 88.31 105 LEU A CA 1
ATO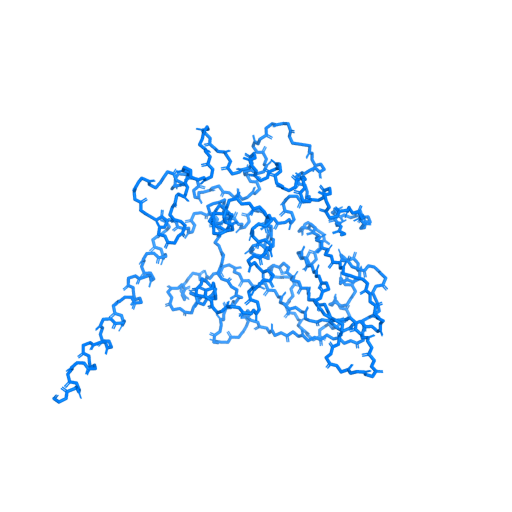M 841 C C . LEU A 1 105 ? 3.197 4.247 13.458 1.00 88.31 105 LEU A C 1
ATOM 843 O O . LEU A 1 105 ? 4.254 4.251 14.081 1.00 88.31 105 LEU A O 1
ATOM 847 N N . GLY A 1 106 ? 3.025 4.917 12.317 1.00 87.38 106 GLY A N 1
ATOM 848 C CA . GLY A 1 106 ? 3.990 5.815 11.682 1.00 87.38 106 GLY A CA 1
ATOM 849 C C . GLY A 1 106 ? 4.251 7.126 12.428 1.00 87.38 106 GLY A C 1
ATOM 850 O O . GLY A 1 106 ? 4.791 8.063 11.851 1.00 87.38 106 GLY A O 1
ATOM 851 N N . GLY A 1 107 ? 3.815 7.261 13.683 1.00 91.12 107 GLY A N 1
ATOM 852 C CA . GLY A 1 107 ? 4.001 8.490 14.453 1.00 91.12 107 GLY A CA 1
ATOM 853 C C . GLY A 1 107 ? 3.137 9.663 13.980 1.00 91.12 107 GLY A C 1
ATOM 854 O O . GLY A 1 107 ? 3.446 10.808 14.306 1.00 91.12 107 GLY A O 1
ATOM 855 N N . TYR A 1 108 ? 2.032 9.395 13.277 1.00 93.44 108 TYR A N 1
ATOM 856 C CA . TYR A 1 108 ? 1.122 10.395 12.706 1.00 93.44 108 TYR A CA 1
ATOM 857 C C . TYR A 1 108 ? 1.775 11.276 11.632 1.00 93.44 108 TYR A C 1
ATOM 859 O O . TYR A 1 108 ? 1.471 12.469 11.529 1.00 93.44 108 TYR A O 1
ATOM 867 N N . SER A 1 109 ? 2.654 10.686 10.825 1.00 92.44 109 SER A N 1
ATOM 868 C CA . SER A 1 109 ? 3.320 11.317 9.685 1.00 92.44 109 SER A CA 1
ATOM 869 C C . SER A 1 109 ? 3.539 10.283 8.581 1.00 92.44 109 SER A C 1
ATOM 871 O O . SER A 1 109 ? 3.845 9.124 8.854 1.00 92.44 109 SER A O 1
ATOM 873 N N . MET A 1 110 ? 3.403 10.707 7.325 1.00 87.25 110 MET A N 1
ATOM 874 C CA . MET A 1 110 ? 3.766 9.889 6.167 1.00 87.25 110 MET A CA 1
ATOM 875 C C . MET A 1 110 ? 5.269 9.617 6.142 1.00 87.25 110 MET A C 1
ATOM 877 O O . MET A 1 110 ? 5.668 8.487 5.880 1.00 87.25 110 MET A O 1
ATOM 881 N N . ALA A 1 111 ? 6.099 10.608 6.479 1.00 86.12 111 ALA A N 1
ATOM 882 C CA . ALA A 1 111 ? 7.541 10.407 6.615 1.00 86.12 111 ALA A CA 1
ATOM 883 C C . ALA A 1 111 ? 7.864 9.316 7.649 1.00 86.12 111 ALA A C 1
ATOM 885 O O . ALA A 1 111 ? 8.660 8.428 7.360 1.00 86.12 111 ALA A O 1
ATOM 886 N N . GLY A 1 112 ? 7.187 9.325 8.802 1.00 83.94 112 GLY A N 1
ATOM 887 C CA . GLY A 1 112 ? 7.371 8.296 9.827 1.00 83.94 112 GLY A CA 1
ATOM 888 C C . GLY A 1 112 ? 6.893 6.904 9.396 1.00 83.94 112 GLY A C 1
ATOM 889 O O . GLY A 1 112 ? 7.534 5.913 9.744 1.00 83.94 112 GLY A O 1
ATOM 890 N N . ILE A 1 113 ? 5.832 6.802 8.580 1.00 83.25 113 ILE A N 1
ATOM 891 C CA . ILE A 1 113 ? 5.468 5.528 7.936 1.00 83.25 113 ILE A CA 1
ATOM 892 C C . ILE A 1 113 ? 6.609 5.042 7.042 1.00 83.25 113 ILE A C 1
ATOM 894 O O . ILE A 1 113 ? 7.001 3.889 7.168 1.00 83.25 113 ILE A O 1
ATOM 898 N N . PHE A 1 114 ? 7.140 5.886 6.152 1.00 77.00 114 PHE A N 1
ATOM 899 C CA . PHE A 1 114 ? 8.196 5.477 5.218 1.00 77.00 114 PHE A CA 1
ATOM 900 C C . PHE A 1 114 ? 9.509 5.141 5.919 1.00 77.00 114 PHE A C 1
ATOM 902 O O . PHE A 1 114 ? 10.173 4.188 5.523 1.00 77.00 114 PHE A O 1
ATOM 909 N N . GLU A 1 115 ? 9.871 5.879 6.966 1.00 75.81 115 GLU A N 1
ATOM 910 C CA . GLU A 1 115 ? 11.052 5.601 7.782 1.00 75.81 115 GLU A CA 1
ATOM 911 C C . GLU A 1 115 ? 10.921 4.237 8.461 1.00 75.81 115 GLU A C 1
ATOM 913 O O . GLU A 1 115 ? 11.766 3.363 8.271 1.00 75.81 115 GLU A O 1
ATOM 918 N N . LEU A 1 116 ? 9.814 4.000 9.171 1.00 70.19 116 LEU A N 1
ATOM 919 C CA . LEU A 1 116 ? 9.594 2.725 9.847 1.00 70.19 116 LEU A CA 1
ATOM 920 C C . LEU A 1 116 ? 9.438 1.579 8.850 1.00 70.19 116 LEU A C 1
ATOM 922 O O . LEU A 1 116 ? 10.005 0.518 9.090 1.00 70.19 116 LEU A O 1
ATOM 926 N N . ALA A 1 117 ? 8.739 1.790 7.729 1.00 64.38 117 ALA A N 1
ATOM 927 C CA . ALA A 1 117 ? 8.553 0.798 6.673 1.00 64.38 117 ALA A CA 1
ATOM 928 C C . ALA A 1 117 ? 9.860 0.457 5.938 1.00 64.38 117 ALA A C 1
ATOM 930 O O . ALA A 1 117 ? 10.100 -0.708 5.630 1.00 64.38 117 ALA A O 1
ATOM 931 N N . GLY A 1 118 ? 10.723 1.446 5.695 1.00 54.56 118 GLY A N 1
ATOM 932 C CA . GLY A 1 118 ? 12.049 1.270 5.097 1.00 54.56 118 GLY A CA 1
ATOM 933 C C . GLY A 1 118 ? 13.069 0.641 6.052 1.00 54.56 118 GLY A C 1
ATOM 934 O O . GLY A 1 118 ? 14.011 -0.011 5.604 1.00 54.56 118 GLY A O 1
ATOM 935 N N . GLU A 1 119 ? 12.867 0.771 7.367 1.00 43.75 119 GLU A N 1
ATOM 936 C CA . GLU A 1 119 ? 13.644 0.072 8.399 1.00 43.75 119 GLU A CA 1
ATOM 937 C C . GLU A 1 119 ? 13.109 -1.332 8.745 1.00 43.75 119 GLU A C 1
ATOM 939 O O . GLU A 1 119 ? 13.833 -2.109 9.379 1.00 43.75 119 GLU A O 1
ATOM 944 N N . LEU A 1 120 ? 11.899 -1.710 8.299 1.00 36.97 120 LEU A N 1
ATOM 945 C CA . LEU A 1 120 ? 11.318 -3.053 8.500 1.00 36.97 120 LEU A CA 1
ATOM 946 C C . LEU A 1 120 ? 12.238 -4.215 8.094 1.00 36.97 120 LEU A C 1
ATOM 948 O O . LEU A 1 120 ? 12.217 -5.228 8.795 1.00 36.97 120 LEU A O 1
ATOM 952 N N . PRO A 1 121 ? 13.084 -4.122 7.045 1.00 38.88 121 PRO A N 1
ATOM 953 C CA . PRO A 1 121 ? 14.034 -5.189 6.737 1.00 38.88 121 PRO A CA 1
ATOM 954 C C . PRO A 1 121 ? 15.118 -5.386 7.814 1.00 38.88 121 PRO A C 1
ATOM 956 O O . PRO A 1 121 ? 15.827 -6.389 7.777 1.00 38.88 121 PRO A O 1
ATOM 959 N N . ARG A 1 122 ? 15.290 -4.448 8.765 1.00 29.91 122 ARG A N 1
ATOM 960 C CA . ARG A 1 122 ? 16.354 -4.474 9.789 1.00 29.91 122 ARG A CA 1
ATOM 961 C C . ARG A 1 122 ? 15.874 -4.636 11.234 1.00 29.91 122 ARG A C 1
ATOM 963 O O . ARG A 1 122 ? 16.707 -4.946 12.085 1.00 29.91 122 ARG A O 1
ATOM 970 N N . ARG A 1 123 ? 14.588 -4.432 11.550 1.00 28.28 123 ARG A N 1
ATOM 971 C CA . ARG A 1 123 ? 14.056 -4.583 12.921 1.00 28.28 123 ARG A CA 1
ATOM 972 C C . ARG A 1 123 ? 12.801 -5.458 12.963 1.00 28.28 123 ARG A C 1
ATOM 974 O O . ARG A 1 123 ? 11.779 -5.136 12.371 1.00 28.28 123 ARG A O 1
ATOM 981 N N . CYS A 1 124 ? 12.877 -6.537 13.741 1.00 28.27 124 CYS A N 1
ATOM 982 C CA . CYS A 1 124 ? 11.864 -7.590 13.879 1.00 28.27 124 CYS A CA 1
ATOM 983 C C . CYS A 1 124 ? 10.542 -7.161 14.559 1.00 28.27 124 CYS A C 1
ATOM 985 O O . CYS A 1 124 ? 9.613 -7.961 14.648 1.00 28.27 124 CYS A O 1
ATOM 987 N N . ASP A 1 125 ? 10.427 -5.929 15.060 1.00 29.28 125 ASP A N 1
ATOM 988 C CA . ASP A 1 125 ? 9.388 -5.585 16.043 1.00 29.28 125 ASP A CA 1
ATOM 989 C C . ASP A 1 125 ? 8.017 -5.233 15.437 1.00 29.28 125 ASP A C 1
ATOM 991 O O . ASP A 1 125 ? 6.993 -5.441 16.085 1.00 29.28 125 ASP A O 1
ATOM 995 N N . ILE A 1 126 ? 7.946 -4.785 14.178 1.00 36.25 126 ILE A N 1
ATOM 996 C CA . ILE A 1 126 ? 6.660 -4.514 13.491 1.00 36.25 126 ILE A CA 1
ATOM 997 C C . ILE A 1 126 ? 6.175 -5.738 12.686 1.00 36.25 126 ILE A C 1
ATOM 999 O O . ILE A 1 126 ? 4.992 -5.839 12.342 1.00 36.25 126 ILE A O 1
ATOM 1003 N N . GLN A 1 127 ? 7.045 -6.736 12.480 1.00 29.69 127 GLN A N 1
ATOM 1004 C CA . GLN A 1 127 ? 6.715 -8.016 11.839 1.00 29.69 127 GLN A CA 1
ATOM 1005 C C . GLN A 1 127 ? 5.575 -8.755 12.569 1.00 29.69 127 GLN A C 1
ATOM 1007 O O . GLN A 1 127 ? 4.813 -9.502 11.954 1.00 29.69 127 GLN A O 1
ATOM 1012 N N . TRP A 1 128 ? 5.383 -8.466 13.860 1.00 26.28 128 TRP A N 1
ATOM 1013 C CA . TRP A 1 128 ? 4.284 -8.986 14.673 1.00 26.28 128 TRP A CA 1
ATOM 1014 C C . TRP A 1 128 ? 2.890 -8.576 14.189 1.00 26.28 128 TRP A C 1
ATOM 1016 O O . TRP A 1 128 ? 1.934 -9.292 14.466 1.00 26.28 128 TRP A O 1
ATOM 1026 N N . THR A 1 129 ? 2.750 -7.488 13.427 1.00 35.09 129 THR A N 1
ATOM 1027 C CA . THR A 1 129 ? 1.459 -7.101 12.826 1.00 35.09 129 THR A CA 1
ATOM 1028 C C . THR A 1 129 ? 1.169 -7.874 11.537 1.00 35.09 129 THR A C 1
ATOM 1030 O O . THR A 1 129 ? 0.012 -8.158 11.237 1.00 35.09 129 THR A O 1
ATOM 1033 N N . CYS A 1 130 ? 2.213 -8.282 10.809 1.00 35.78 130 CYS A N 1
ATOM 1034 C CA . CYS A 1 130 ? 2.107 -8.977 9.524 1.00 35.78 130 CYS A CA 1
ATOM 1035 C C . CYS A 1 130 ? 1.885 -10.495 9.671 1.00 35.78 130 CYS A C 1
ATOM 1037 O O . CYS A 1 130 ? 1.311 -11.112 8.778 1.00 35.78 130 CYS A O 1
ATOM 1039 N N . ILE A 1 131 ? 2.293 -11.098 10.797 1.00 30.42 131 ILE A N 1
ATOM 1040 C CA . ILE A 1 131 ? 2.231 -12.558 11.037 1.00 30.42 131 ILE A CA 1
ATOM 1041 C C . ILE A 1 131 ? 0.867 -13.028 11.602 1.00 30.42 131 ILE A C 1
ATOM 1043 O O . ILE A 1 131 ? 0.620 -14.223 11.733 1.00 30.42 131 ILE A O 1
ATOM 1047 N N . PHE A 1 132 ? -0.099 -12.137 11.854 1.00 33.06 132 PHE A N 1
ATOM 1048 C CA . PHE A 1 132 ? -1.446 -12.532 12.317 1.00 33.06 132 PHE A CA 1
ATOM 1049 C C . PHE A 1 132 ? -2.351 -13.165 11.233 1.00 33.06 132 PHE A C 1
ATOM 1051 O O . PHE A 1 132 ? -3.561 -13.281 11.428 1.00 33.06 132 PHE A O 1
ATOM 1058 N N . ASN A 1 133 ? -1.793 -13.612 10.102 1.00 40.47 133 ASN A N 1
ATOM 1059 C CA . ASN A 1 133 ? -2.558 -14.207 9.003 1.00 40.47 133 ASN A CA 1
ATOM 1060 C C . ASN A 1 133 ? -3.013 -15.658 9.257 1.00 40.47 133 ASN A C 1
ATOM 1062 O O . ASN A 1 133 ? -4.036 -16.080 8.722 1.00 40.47 133 ASN A O 1
ATOM 1066 N N . SER A 1 134 ? -2.318 -16.443 10.087 1.00 35.88 134 SER A N 1
ATOM 1067 C CA . SER A 1 134 ? -2.435 -17.904 9.968 1.00 35.88 134 SER A CA 1
ATOM 1068 C C . SER A 1 134 ? -3.570 -18.581 10.747 1.00 35.88 134 SER A C 1
ATOM 1070 O O . SER A 1 134 ? -4.009 -19.647 10.324 1.00 35.88 134 SER A O 1
ATOM 1072 N N . THR A 1 135 ? -4.066 -18.038 11.868 1.00 36.78 135 THR A N 1
ATOM 1073 C CA . THR A 1 135 ? -4.807 -18.909 12.818 1.00 36.78 135 THR A CA 1
ATOM 1074 C C . THR A 1 135 ? -6.277 -18.556 13.038 1.00 36.78 135 THR A C 1
ATOM 1076 O O . THR A 1 135 ? -7.064 -19.433 13.379 1.00 36.78 135 THR A O 1
ATOM 1079 N N . VAL A 1 136 ? -6.698 -17.308 12.825 1.00 35.50 136 VAL A N 1
ATOM 1080 C CA . VAL A 1 136 ? -8.017 -16.854 13.321 1.00 35.50 136 VAL A CA 1
ATOM 1081 C C . VAL A 1 136 ? -9.020 -16.659 12.190 1.00 35.50 136 VAL A C 1
ATOM 1083 O O . VAL A 1 136 ? -10.205 -16.934 12.357 1.00 35.50 136 VAL A O 1
ATOM 1086 N N . ARG A 1 137 ? -8.559 -16.276 10.996 1.00 45.09 137 ARG A N 1
ATOM 1087 C CA . ARG A 1 137 ? -9.441 -15.972 9.860 1.00 45.09 137 ARG A CA 1
ATOM 1088 C C . ARG A 1 137 ? -9.490 -17.066 8.796 1.00 45.09 137 ARG A C 1
ATOM 1090 O O . ARG A 1 137 ? -9.868 -16.791 7.664 1.00 45.09 137 ARG A O 1
ATOM 1097 N N . ILE A 1 138 ? -9.196 -18.317 9.164 1.00 42.72 138 ILE A N 1
ATOM 1098 C CA . ILE A 1 138 ? -9.231 -19.482 8.257 1.00 42.72 138 ILE A CA 1
ATOM 1099 C C . ILE A 1 138 ? -10.606 -19.646 7.565 1.00 42.72 138 ILE A C 1
ATOM 1101 O O . ILE A 1 138 ? -10.670 -20.217 6.482 1.00 42.72 138 ILE A O 1
ATOM 1105 N N . GLN A 1 139 ? -11.700 -19.109 8.130 1.00 36.59 139 GLN A N 1
ATOM 1106 C CA . GLN A 1 139 ? -13.039 -19.186 7.521 1.00 36.59 139 GLN A CA 1
ATOM 1107 C C . GLN A 1 139 ? -13.444 -18.012 6.613 1.00 36.59 139 GLN A C 1
ATOM 1109 O O . GLN A 1 139 ? -14.313 -18.209 5.769 1.00 36.59 139 GLN A O 1
ATOM 1114 N N . LYS A 1 140 ? -12.857 -16.813 6.755 1.00 44.03 140 LYS A N 1
ATOM 1115 C CA . LYS A 1 140 ? -13.199 -15.640 5.914 1.00 44.03 140 LYS A CA 1
ATOM 1116 C C . LYS A 1 140 ? -12.051 -15.156 5.018 1.00 44.03 140 LYS A C 1
ATOM 1118 O O . LYS A 1 140 ? -12.310 -14.398 4.092 1.00 44.03 140 LYS A O 1
ATOM 1123 N N . GLY A 1 141 ? -10.818 -15.602 5.272 1.00 48.78 141 GLY A N 1
ATOM 1124 C CA . GLY A 1 141 ? -9.607 -15.114 4.612 1.00 48.78 141 GLY A CA 1
ATOM 1125 C C . GLY A 1 141 ? -9.261 -13.680 5.022 1.00 48.78 141 GLY A C 1
ATOM 1126 O O . GLY A 1 141 ? -10.127 -12.874 5.379 1.00 48.78 141 GLY A O 1
ATOM 1127 N N . THR A 1 142 ? -7.981 -13.329 5.007 1.00 53.25 142 THR A N 1
ATOM 1128 C CA . THR A 1 142 ? -7.615 -11.930 4.775 1.00 53.25 142 THR A CA 1
ATOM 1129 C C . THR A 1 142 ? -7.742 -11.673 3.277 1.00 53.25 142 THR A C 1
ATOM 1131 O O . THR A 1 142 ? -7.531 -12.573 2.468 1.00 53.25 142 THR A O 1
ATOM 1134 N N . TYR A 1 143 ? -8.151 -10.465 2.886 1.00 57.53 143 TYR A N 1
ATOM 1135 C CA . TYR A 1 143 ? -8.353 -10.134 1.467 1.00 57.53 143 TYR A CA 1
ATOM 1136 C C . TYR A 1 143 ? -7.016 -10.005 0.705 1.00 57.53 143 TYR A C 1
ATOM 1138 O O . TYR A 1 143 ? -6.991 -9.741 -0.493 1.00 57.53 143 TYR A O 1
ATOM 1146 N N . GLN A 1 144 ? -5.893 -10.178 1.408 1.00 65.44 144 GLN A N 1
ATOM 1147 C CA . GLN A 1 144 ? -4.576 -9.766 0.962 1.00 65.44 144 GLN A CA 1
ATOM 1148 C C . GLN A 1 144 ? -3.815 -10.856 0.219 1.00 65.44 144 GLN A C 1
ATOM 1150 O O . GLN A 1 144 ? -3.277 -11.794 0.808 1.00 65.44 144 GLN A O 1
ATOM 1155 N N . GLN A 1 145 ? -3.726 -10.671 -1.094 1.00 69.56 145 GLN A N 1
ATOM 1156 C CA . GLN A 1 145 ? -3.039 -11.542 -2.049 1.00 69.56 145 GLN A CA 1
ATOM 1157 C C . GLN A 1 145 ? -1.924 -10.785 -2.787 1.00 69.56 145 GLN A C 1
ATOM 1159 O O . GLN A 1 145 ? -1.574 -11.124 -3.921 1.00 69.56 145 GLN A O 1
ATOM 1164 N N . GLY A 1 146 ? -1.394 -9.732 -2.156 1.00 67.62 146 GLY A N 1
ATOM 1165 C CA . GLY A 1 146 ? -0.343 -8.894 -2.712 1.00 67.62 146 GLY A CA 1
ATOM 1166 C C . GLY A 1 146 ? 0.861 -9.738 -3.114 1.00 67.62 146 GLY A C 1
ATOM 1167 O O . GLY A 1 146 ? 1.197 -10.730 -2.464 1.00 67.62 146 GLY A O 1
ATOM 1168 N N . THR A 1 147 ? 1.495 -9.372 -4.223 1.00 82.56 147 THR A N 1
ATOM 1169 C CA . THR A 1 147 ? 2.667 -10.094 -4.735 1.00 82.56 147 THR A CA 1
ATOM 1170 C C . THR A 1 147 ? 3.908 -9.238 -4.569 1.00 82.56 147 THR A C 1
ATOM 1172 O O . THR A 1 147 ? 3.922 -8.109 -5.046 1.00 82.56 147 THR A O 1
ATOM 1175 N N . ASN A 1 148 ? 4.954 -9.800 -3.961 1.00 87.69 148 ASN A N 1
ATOM 1176 C CA . ASN A 1 148 ? 6.272 -9.174 -3.880 1.00 87.69 148 ASN A CA 1
ATOM 1177 C C . ASN A 1 148 ? 7.171 -9.785 -4.956 1.00 87.69 148 ASN A C 1
ATOM 1179 O O . ASN A 1 148 ? 7.319 -11.009 -5.025 1.00 87.69 148 ASN A O 1
ATOM 1183 N N . ILE A 1 149 ? 7.763 -8.943 -5.795 1.00 90.56 149 ILE A N 1
ATOM 1184 C CA . ILE A 1 149 ? 8.624 -9.356 -6.902 1.00 90.56 149 ILE A CA 1
ATOM 1185 C C . ILE A 1 149 ? 9.928 -8.578 -6.787 1.00 90.56 149 ILE A C 1
ATOM 1187 O O . ILE A 1 149 ? 9.939 -7.356 -6.892 1.00 90.56 149 ILE A O 1
ATOM 1191 N N . HIS A 1 150 ? 11.023 -9.288 -6.555 1.00 92.69 150 HIS A N 1
ATOM 1192 C CA . HIS A 1 150 ? 12.364 -8.729 -6.610 1.00 92.69 150 HIS A CA 1
ATOM 1193 C C . HIS A 1 150 ? 12.839 -8.735 -8.055 1.00 92.69 150 HIS A C 1
ATOM 1195 O O . HIS A 1 150 ? 12.631 -9.717 -8.765 1.00 92.69 150 HIS A O 1
ATOM 1201 N N . PHE A 1 151 ? 13.515 -7.676 -8.466 1.00 93.62 151 PHE A N 1
ATOM 1202 C CA . PHE A 1 151 ? 14.103 -7.533 -9.785 1.00 93.62 151 PHE A CA 1
ATOM 1203 C C . PHE A 1 151 ? 15.580 -7.195 -9.658 1.00 93.62 151 PHE A C 1
ATOM 1205 O O . PHE A 1 151 ? 16.006 -6.505 -8.727 1.00 93.62 151 PHE A O 1
ATOM 1212 N N . LYS A 1 152 ? 16.346 -7.671 -10.631 1.00 93.25 152 LYS A N 1
ATOM 1213 C CA . LYS A 1 152 ? 17.721 -7.264 -10.873 1.00 93.25 152 LYS A CA 1
ATOM 1214 C C . LYS A 1 152 ? 17.755 -6.485 -12.183 1.00 93.25 152 LYS A C 1
ATOM 1216 O O . LYS A 1 152 ? 17.350 -7.028 -13.212 1.00 93.25 152 LYS A O 1
ATOM 1221 N N . LEU A 1 153 ? 18.217 -5.243 -12.129 1.00 92.94 153 LEU A N 1
ATOM 1222 C CA . LEU A 1 153 ? 18.430 -4.403 -13.303 1.00 92.94 153 LEU A CA 1
ATOM 1223 C C . LEU A 1 153 ? 19.865 -4.564 -13.822 1.00 92.94 153 LEU A C 1
ATOM 1225 O O . LEU A 1 153 ? 20.771 -4.867 -13.045 1.00 92.94 153 LEU A O 1
ATOM 1229 N N . GLU A 1 154 ? 20.063 -4.393 -15.130 1.00 90.50 154 GLU A N 1
ATOM 1230 C CA . GLU A 1 154 ? 21.376 -4.586 -15.769 1.00 90.50 154 GLU A CA 1
ATOM 1231 C C . GLU A 1 154 ? 22.407 -3.518 -15.367 1.00 90.50 154 GLU A C 1
ATOM 1233 O O . GLU A 1 154 ? 23.602 -3.823 -15.257 1.00 90.50 154 GLU A O 1
ATOM 1238 N N . GLU A 1 155 ? 21.938 -2.288 -15.141 1.00 87.56 155 GLU A N 1
ATOM 1239 C CA . GLU A 1 155 ? 22.754 -1.120 -14.815 1.00 87.56 155 GLU A CA 1
ATOM 1240 C C . GLU A 1 155 ? 22.514 -0.626 -13.380 1.00 87.56 155 GLU A C 1
ATOM 1242 O O . GLU A 1 155 ? 21.501 -0.923 -12.739 1.00 87.56 155 GLU A O 1
ATOM 1247 N N . GLU A 1 156 ? 23.482 0.136 -12.867 1.00 89.75 156 GLU A N 1
ATOM 1248 C CA . GLU A 1 156 ? 23.323 0.887 -11.627 1.00 89.75 156 GLU A CA 1
ATOM 1249 C C . GLU A 1 156 ? 22.496 2.152 -11.877 1.00 89.75 156 GLU A C 1
ATOM 1251 O O . GLU A 1 156 ? 22.860 3.000 -12.692 1.00 89.75 156 GLU A O 1
ATOM 1256 N N . GLU A 1 157 ? 21.432 2.319 -11.101 1.00 88.00 157 GLU A N 1
ATOM 1257 C CA . GLU A 1 157 ? 20.558 3.482 -11.131 1.00 88.00 157 GLU A CA 1
ATOM 1258 C C . GLU A 1 157 ? 20.585 4.256 -9.796 1.00 88.00 157 GLU A C 1
ATOM 1260 O O . GLU A 1 157 ? 20.829 3.679 -8.726 1.00 88.00 157 GLU A O 1
ATOM 1265 N N . PRO A 1 158 ? 20.304 5.575 -9.818 1.00 87.25 158 PRO A N 1
ATOM 1266 C CA . PRO A 1 158 ? 20.010 6.341 -8.612 1.00 87.25 158 PRO A CA 1
ATOM 1267 C C . PRO A 1 158 ? 18.775 5.814 -7.873 1.00 87.25 158 PRO A C 1
ATOM 1269 O O . PRO A 1 158 ? 17.897 5.190 -8.462 1.00 87.25 158 PRO A O 1
ATOM 1272 N N . GLY A 1 159 ? 18.669 6.151 -6.585 1.00 85.12 159 GLY A N 1
ATOM 1273 C CA . GLY A 1 159 ? 17.516 5.777 -5.772 1.00 85.12 159 GLY A CA 1
ATOM 1274 C C . GLY A 1 159 ? 16.195 6.321 -6.332 1.00 85.12 159 GLY A C 1
ATOM 1275 O O . GLY A 1 159 ? 16.064 7.526 -6.555 1.00 85.12 159 GLY A O 1
ATOM 1276 N N . TRP A 1 160 ? 15.200 5.454 -6.516 1.00 87.62 160 TRP A N 1
ATOM 1277 C CA . TRP A 1 160 ? 13.884 5.814 -7.033 1.00 87.62 160 TRP A CA 1
ATOM 1278 C C . TRP A 1 160 ? 12.746 5.089 -6.311 1.00 87.62 160 TRP A C 1
ATOM 1280 O O . TRP A 1 160 ? 12.886 3.980 -5.801 1.00 87.62 160 TRP A O 1
ATOM 1290 N N . PHE A 1 161 ? 11.582 5.737 -6.313 1.00 86.56 161 PHE A N 1
ATOM 1291 C CA . PHE A 1 161 ? 10.316 5.201 -5.822 1.00 86.56 161 PHE A CA 1
ATOM 1292 C C . PHE A 1 161 ? 9.235 5.481 -6.866 1.00 86.56 161 PHE A C 1
ATOM 1294 O O . PHE A 1 161 ? 9.115 6.609 -7.361 1.00 86.56 161 PHE A O 1
ATOM 1301 N N . GLY A 1 162 ? 8.482 4.456 -7.242 1.00 87.50 162 GLY A N 1
ATOM 1302 C CA . GLY A 1 162 ? 7.441 4.500 -8.258 1.00 87.50 162 GLY A CA 1
ATOM 1303 C C . GLY A 1 162 ? 6.124 3.989 -7.701 1.00 87.50 162 GLY A C 1
ATOM 1304 O O . GLY A 1 162 ? 6.104 2.939 -7.069 1.00 87.50 162 GLY A O 1
ATOM 1305 N N . THR A 1 163 ? 5.023 4.689 -7.958 1.00 89.00 163 THR A N 1
ATOM 1306 C CA . THR A 1 163 ? 3.678 4.181 -7.651 1.00 89.00 163 THR A CA 1
ATOM 1307 C C . THR A 1 163 ? 2.758 4.290 -8.856 1.00 89.00 163 THR A C 1
ATOM 1309 O O . THR A 1 163 ? 2.965 5.124 -9.746 1.00 89.00 163 THR A O 1
ATOM 1312 N N . ALA A 1 164 ? 1.735 3.442 -8.893 1.00 89.38 164 ALA A N 1
ATOM 1313 C CA . ALA A 1 164 ? 0.777 3.410 -9.982 1.00 89.38 164 ALA A CA 1
ATOM 1314 C C . ALA A 1 164 ? -0.659 3.187 -9.492 1.00 89.38 164 ALA A C 1
ATOM 1316 O O . ALA A 1 164 ? -0.930 2.574 -8.452 1.00 89.38 164 ALA A O 1
ATOM 1317 N N . HIS A 1 165 ? -1.597 3.733 -10.258 1.00 86.00 165 HIS A N 1
ATOM 1318 C CA . HIS A 1 165 ? -3.017 3.698 -9.940 1.00 86.00 165 HIS A CA 1
ATOM 1319 C C . HIS A 1 165 ? -3.651 2.329 -10.260 1.00 86.00 165 HIS A C 1
ATOM 1321 O O . HIS A 1 165 ? -3.382 1.733 -11.301 1.00 86.00 165 HIS A O 1
ATOM 1327 N N . SER A 1 166 ? -4.551 1.856 -9.394 1.00 82.19 166 SER A N 1
ATOM 1328 C CA . SER A 1 166 ? -5.211 0.535 -9.476 1.00 82.19 166 SER A CA 1
ATOM 1329 C C . SER A 1 166 ? -6.032 0.310 -10.751 1.00 82.19 166 SER A C 1
ATOM 1331 O O . SER A 1 166 ? -6.100 -0.801 -11.263 1.00 82.19 166 SER A O 1
ATOM 1333 N N . GLN A 1 167 ? -6.641 1.372 -11.282 1.00 83.06 167 GLN A N 1
ATOM 1334 C CA . GLN A 1 167 ? -7.483 1.331 -12.486 1.00 83.06 167 GLN A CA 1
ATOM 1335 C C . GLN A 1 167 ? -6.815 0.719 -13.730 1.00 83.06 167 GLN A C 1
ATOM 1337 O O . GLN A 1 167 ? -7.525 0.194 -14.589 1.00 83.06 167 GLN A O 1
ATOM 1342 N N . ASP A 1 168 ? -5.493 0.822 -13.888 1.00 84.94 168 ASP A N 1
ATOM 1343 C CA . ASP A 1 168 ? -4.828 0.385 -15.124 1.00 84.94 168 ASP A CA 1
ATOM 1344 C C . ASP A 1 168 ? -3.447 -0.266 -14.938 1.00 84.94 168 ASP A C 1
ATOM 1346 O O . ASP A 1 168 ? -2.812 -0.646 -15.931 1.00 84.94 168 ASP A O 1
ATOM 1350 N N . SER A 1 169 ? -3.000 -0.395 -13.691 1.00 89.25 169 SER A N 1
ATOM 1351 C CA . SER A 1 169 ? -1.719 -0.982 -13.322 1.00 89.25 169 SER A CA 1
ATOM 1352 C C . SER A 1 169 ? -1.902 -2.314 -12.608 1.00 89.25 169 SER A C 1
ATOM 1354 O O . SER A 1 169 ? -2.774 -2.460 -11.754 1.00 89.25 169 SER A O 1
ATOM 1356 N N . ALA A 1 170 ? -1.029 -3.275 -12.909 1.00 90.69 170 ALA A N 1
ATOM 1357 C CA . ALA A 1 170 ? -0.909 -4.494 -12.106 1.00 90.69 170 ALA A CA 1
ATOM 1358 C C . ALA A 1 170 ? 0.009 -4.299 -10.881 1.00 90.69 170 ALA A C 1
ATOM 1360 O O . ALA A 1 170 ? -0.023 -5.094 -9.940 1.00 90.69 170 ALA A O 1
ATOM 1361 N N . TYR A 1 171 ? 0.803 -3.225 -10.871 1.00 91.44 171 TYR A N 1
ATOM 1362 C CA . TYR A 1 171 ? 1.682 -2.829 -9.773 1.00 91.44 171 TYR A CA 1
ATOM 1363 C C . TYR A 1 171 ? 1.083 -1.690 -8.947 1.00 91.44 171 TYR A C 1
ATOM 1365 O O . TYR A 1 171 ? 0.542 -0.731 -9.493 1.00 91.44 171 TYR A O 1
ATOM 1373 N N . VAL A 1 172 ? 1.226 -1.776 -7.629 1.00 90.06 172 VAL A N 1
ATOM 1374 C CA . VAL A 1 172 ? 0.874 -0.718 -6.676 1.00 90.06 172 VAL A CA 1
ATOM 1375 C C . VAL A 1 172 ? 2.044 0.253 -6.562 1.00 90.06 172 VAL A C 1
ATOM 1377 O O . VAL A 1 172 ? 1.893 1.453 -6.784 1.00 90.06 172 VAL A O 1
ATOM 1380 N N . PHE A 1 173 ? 3.225 -0.280 -6.244 1.00 89.94 173 PHE A N 1
ATOM 1381 C CA . PHE A 1 173 ? 4.452 0.487 -6.099 1.00 89.94 173 PHE A CA 1
ATOM 1382 C C . PHE A 1 173 ? 5.688 -0.383 -6.295 1.00 89.94 173 PHE A C 1
ATOM 1384 O O . PHE A 1 173 ? 5.619 -1.609 -6.231 1.00 89.94 173 PHE A O 1
ATOM 1391 N N . ALA A 1 174 ? 6.823 0.260 -6.527 1.00 90.62 174 ALA A N 1
ATOM 1392 C CA . ALA A 1 174 ? 8.132 -0.362 -6.527 1.00 90.62 174 ALA A CA 1
ATOM 1393 C C . ALA A 1 174 ? 9.204 0.663 -6.156 1.00 90.62 174 ALA A C 1
ATOM 1395 O O . ALA A 1 174 ? 8.994 1.870 -6.299 1.00 90.62 174 ALA A O 1
ATOM 1396 N N . PHE A 1 175 ? 10.361 0.193 -5.708 1.00 89.19 175 PHE A N 1
ATOM 1397 C CA . PHE A 1 175 ? 11.491 1.061 -5.397 1.00 89.19 175 PHE A CA 1
ATOM 1398 C C . PHE A 1 175 ? 12.828 0.349 -5.560 1.00 89.19 175 PHE A C 1
ATOM 1400 O O . PHE A 1 175 ? 12.917 -0.874 -5.420 1.00 89.19 175 PHE A O 1
ATOM 1407 N N . SER A 1 176 ? 13.872 1.130 -5.835 1.00 89.12 176 SER A N 1
ATOM 1408 C CA . SER A 1 176 ? 15.262 0.675 -5.776 1.00 89.12 176 SER A CA 1
ATOM 1409 C C . SER A 1 176 ? 15.654 0.388 -4.325 1.00 89.12 176 SER A C 1
ATOM 1411 O O . SER A 1 176 ? 15.524 1.265 -3.470 1.00 89.12 176 SER A O 1
ATOM 1413 N N . ASP A 1 177 ? 16.153 -0.810 -4.051 1.00 85.00 177 ASP A N 1
ATOM 1414 C CA . ASP A 1 177 ? 16.501 -1.265 -2.706 1.00 85.00 177 ASP A CA 1
ATOM 1415 C C . ASP A 1 177 ? 18.002 -1.095 -2.428 1.00 85.00 177 ASP A C 1
ATOM 1417 O O . ASP A 1 177 ? 18.397 -0.394 -1.495 1.00 85.00 177 ASP A O 1
ATOM 1421 N N . HIS A 1 178 ? 18.862 -1.689 -3.261 1.00 83.50 178 HIS A N 1
ATOM 1422 C CA . HIS A 1 178 ? 20.314 -1.597 -3.092 1.00 83.50 178 HIS A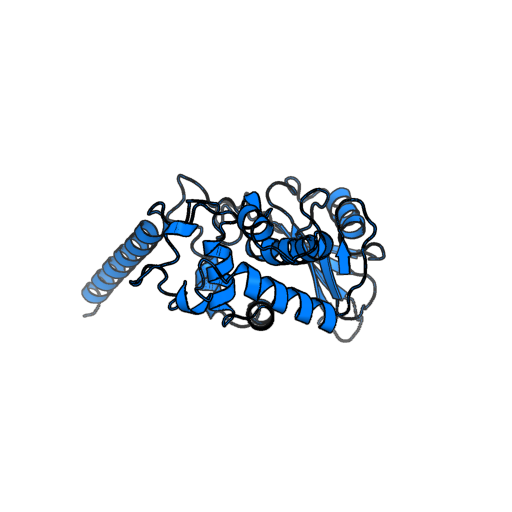 CA 1
ATOM 1423 C C . HIS A 1 178 ? 21.088 -1.863 -4.389 1.00 83.50 178 HIS A C 1
ATOM 1425 O O . HIS A 1 178 ? 20.590 -2.515 -5.303 1.00 83.50 178 HIS A O 1
ATOM 1431 N N . ASN A 1 179 ? 22.348 -1.421 -4.431 1.00 85.00 179 ASN A N 1
ATOM 1432 C CA . ASN A 1 179 ? 23.252 -1.638 -5.564 1.00 85.00 179 ASN A CA 1
ATOM 1433 C C . ASN A 1 179 ? 24.284 -2.719 -5.216 1.00 85.00 179 ASN A C 1
ATOM 1435 O O . ASN A 1 179 ? 25.353 -2.432 -4.679 1.00 85.00 179 ASN A O 1
ATOM 1439 N N . GLY A 1 180 ? 23.926 -3.978 -5.487 1.00 70.44 180 GLY A N 1
ATOM 1440 C CA . GLY A 1 180 ? 24.747 -5.168 -5.253 1.00 70.44 180 GLY A CA 1
ATOM 1441 C C . GLY A 1 180 ? 25.237 -5.389 -3.809 1.00 70.44 180 GLY A C 1
ATOM 1442 O O . GLY A 1 180 ? 25.116 -4.564 -2.912 1.00 70.44 180 GLY A O 1
ATOM 1443 N N . THR A 1 181 ? 25.830 -6.559 -3.567 1.00 65.06 181 THR A N 1
ATOM 1444 C CA . THR A 1 181 ? 26.523 -6.885 -2.298 1.00 65.06 181 THR A CA 1
ATOM 1445 C C . THR A 1 181 ? 28.002 -7.221 -2.507 1.00 65.06 181 THR A C 1
ATOM 1447 O O . THR A 1 181 ? 28.742 -7.450 -1.548 1.00 65.06 181 THR A O 1
ATOM 1450 N N . ARG A 1 182 ? 28.462 -7.264 -3.767 1.00 57.41 182 ARG A N 1
ATOM 1451 C CA . ARG A 1 182 ? 29.820 -7.666 -4.158 1.00 57.41 182 ARG A CA 1
ATOM 1452 C C . ARG A 1 182 ? 30.535 -6.547 -4.909 1.00 57.41 182 ARG A C 1
ATOM 1454 O O . ARG A 1 182 ? 29.968 -5.904 -5.776 1.00 57.41 182 ARG A O 1
ATOM 1461 N N . ARG A 1 183 ? 31.832 -6.395 -4.621 1.00 55.81 183 ARG A N 1
ATOM 1462 C CA . ARG A 1 183 ? 32.727 -5.333 -5.122 1.00 55.81 183 ARG A CA 1
ATOM 1463 C C . ARG A 1 183 ? 32.963 -5.276 -6.646 1.00 55.81 183 ARG A C 1
ATOM 1465 O O . ARG A 1 183 ? 33.705 -4.398 -7.066 1.00 55.81 183 ARG A O 1
ATOM 1472 N N . SER A 1 184 ? 32.446 -6.198 -7.462 1.00 59.03 184 SER A N 1
ATOM 1473 C CA . SER A 1 184 ? 32.910 -6.351 -8.856 1.00 59.03 184 SER A CA 1
ATOM 1474 C C . SER A 1 184 ? 31.937 -5.892 -9.947 1.00 59.03 184 SER A C 1
ATOM 1476 O O . SER A 1 184 ? 32.399 -5.633 -11.052 1.00 59.03 184 SER A O 1
ATOM 1478 N N . LYS A 1 185 ? 30.631 -5.787 -9.673 1.00 66.69 185 LYS A N 1
ATOM 1479 C CA . LYS A 1 185 ? 29.647 -5.191 -10.592 1.00 66.69 185 LYS A CA 1
ATOM 1480 C C . LYS A 1 185 ? 28.529 -4.556 -9.765 1.00 66.69 185 LYS A C 1
ATOM 1482 O O . LYS A 1 185 ? 28.012 -5.207 -8.857 1.00 66.69 185 LYS A O 1
ATOM 1487 N N . SER A 1 186 ? 28.247 -3.285 -10.027 1.00 69.94 186 SER A N 1
ATOM 1488 C CA . SER A 1 186 ? 27.174 -2.545 -9.375 1.00 69.94 186 SER A CA 1
ATOM 1489 C C . SER A 1 186 ? 25.935 -2.677 -10.252 1.00 69.94 186 SER A C 1
ATOM 1491 O O . SER A 1 186 ? 25.920 -2.162 -11.364 1.00 69.94 186 SER A O 1
ATOM 1493 N N . ASP A 1 187 ? 24.967 -3.454 -9.778 1.00 85.38 187 ASP A N 1
ATOM 1494 C CA . ASP A 1 187 ? 23.682 -3.701 -10.434 1.00 85.38 187 ASP A CA 1
ATOM 1495 C C . ASP A 1 187 ? 22.592 -3.253 -9.449 1.00 85.38 187 ASP A C 1
ATOM 1497 O O . ASP A 1 187 ? 22.715 -3.532 -8.245 1.00 85.38 187 ASP A O 1
ATOM 1501 N N . THR A 1 188 ? 21.531 -2.595 -9.919 1.00 89.69 188 THR A N 1
ATOM 1502 C CA . THR A 1 188 ? 20.424 -2.185 -9.043 1.00 89.69 188 THR A CA 1
ATOM 1503 C C . THR A 1 188 ? 19.463 -3.340 -8.784 1.00 89.69 188 THR A C 1
ATOM 1505 O O . THR A 1 188 ? 18.910 -3.952 -9.696 1.00 89.69 188 THR A O 1
ATOM 1508 N N . TRP A 1 189 ? 19.228 -3.615 -7.506 1.00 90.94 189 TRP A N 1
ATOM 1509 C CA . TRP A 1 189 ? 18.183 -4.509 -7.031 1.00 90.94 189 TRP A CA 1
ATOM 1510 C C . TRP A 1 189 ? 16.995 -3.662 -6.615 1.00 90.94 189 TRP A C 1
ATOM 1512 O O . TRP A 1 189 ? 17.139 -2.718 -5.838 1.00 90.94 189 TRP A O 1
ATOM 1522 N N . CYS A 1 190 ? 15.818 -3.990 -7.127 1.00 90.88 190 CYS A N 1
ATOM 1523 C CA . CYS A 1 190 ? 14.583 -3.299 -6.787 1.00 90.88 190 CYS A CA 1
ATOM 1524 C C . CYS A 1 190 ? 13.487 -4.300 -6.429 1.00 90.88 190 CYS A C 1
ATOM 1526 O O . CYS A 1 190 ? 13.584 -5.498 -6.703 1.00 90.88 190 CYS A O 1
ATOM 1528 N N . ILE A 1 191 ? 12.454 -3.814 -5.756 1.00 91.06 191 ILE A N 1
ATOM 1529 C CA . ILE A 1 191 ? 11.306 -4.617 -5.344 1.00 91.06 191 ILE A CA 1
ATOM 1530 C C . ILE A 1 191 ? 10.027 -3.941 -5.816 1.00 91.06 191 ILE A C 1
ATOM 1532 O O . ILE A 1 191 ? 9.867 -2.732 -5.667 1.00 91.06 191 ILE A O 1
ATOM 1536 N N . GLY A 1 192 ? 9.130 -4.727 -6.403 1.00 90.69 192 GLY A N 1
ATOM 1537 C CA . GLY A 1 192 ? 7.807 -4.312 -6.842 1.00 90.69 192 GLY A CA 1
ATOM 1538 C C . GLY A 1 192 ? 6.703 -5.071 -6.118 1.00 90.69 192 GLY A C 1
ATOM 1539 O O . GLY A 1 192 ? 6.837 -6.254 -5.804 1.00 90.69 192 GLY A O 1
ATOM 1540 N N . PHE A 1 193 ? 5.597 -4.374 -5.894 1.00 89.44 193 PHE A N 1
ATOM 1541 C CA . PHE A 1 193 ? 4.418 -4.854 -5.188 1.00 89.44 193 PHE A CA 1
ATOM 1542 C C . PHE A 1 193 ? 3.210 -4.796 -6.116 1.00 89.44 193 PHE A C 1
ATOM 1544 O O . PHE A 1 193 ? 2.916 -3.756 -6.705 1.00 89.44 193 PHE A O 1
ATOM 1551 N N . GLY A 1 194 ? 2.527 -5.924 -6.272 1.00 89.31 194 GLY A N 1
ATOM 1552 C CA . GLY A 1 194 ? 1.381 -6.083 -7.161 1.00 89.31 194 GLY A CA 1
ATOM 1553 C C . GLY A 1 194 ? 0.035 -5.924 -6.464 1.00 89.31 194 GLY A C 1
ATOM 1554 O O . GLY A 1 194 ? -0.102 -6.350 -5.320 1.00 89.31 194 GLY A O 1
ATOM 1555 N N . TYR A 1 195 ? -0.969 -5.392 -7.169 1.00 88.00 195 TYR A N 1
ATOM 1556 C CA . TYR A 1 195 ? -2.345 -5.334 -6.663 1.00 88.00 195 TYR A CA 1
ATOM 1557 C C . TYR A 1 195 ? -2.931 -6.746 -6.472 1.00 88.00 195 TYR A C 1
ATOM 1559 O O . TYR A 1 195 ? -2.625 -7.669 -7.236 1.00 88.00 195 TYR A O 1
ATOM 1567 N N . ASN A 1 196 ? -3.815 -6.910 -5.488 1.00 83.19 196 ASN A N 1
ATOM 1568 C CA . ASN A 1 196 ? -4.498 -8.176 -5.206 1.00 83.19 196 ASN A CA 1
ATOM 1569 C C . ASN A 1 196 ? -5.173 -8.778 -6.453 1.00 83.19 196 ASN A C 1
ATOM 1571 O O . ASN A 1 196 ? -5.827 -8.082 -7.228 1.00 83.19 196 ASN A O 1
ATOM 1575 N N . GLY A 1 197 ? -4.998 -10.089 -6.653 1.00 79.56 197 GLY A N 1
ATOM 1576 C CA . GLY A 1 197 ? -5.627 -10.848 -7.743 1.00 79.56 197 GLY A CA 1
ATOM 1577 C C . GLY A 1 197 ? -5.074 -10.585 -9.153 1.00 79.56 197 GLY A C 1
ATOM 1578 O O . GLY A 1 197 ? -5.581 -11.152 -10.122 1.00 79.56 197 GLY A O 1
ATOM 1579 N N . THR A 1 198 ? -4.041 -9.747 -9.305 1.00 84.38 198 THR A N 1
ATOM 1580 C CA . THR A 1 198 ? -3.485 -9.404 -10.631 1.00 84.38 198 THR A CA 1
ATOM 1581 C C . THR A 1 198 ? -2.434 -10.395 -11.144 1.00 84.38 198 THR A C 1
ATOM 1583 O O . THR A 1 198 ? -2.260 -10.526 -12.364 1.00 84.38 198 THR A O 1
ATOM 1586 N N . TRP A 1 199 ? -1.773 -11.122 -10.237 1.00 84.00 199 TRP A N 1
ATOM 1587 C CA . TRP A 1 199 ? -0.635 -12.007 -10.507 1.00 84.00 199 TRP A CA 1
ATOM 1588 C C . TRP A 1 199 ? -0.960 -13.466 -10.189 1.00 84.00 199 TRP A C 1
ATOM 1590 O O . TRP A 1 199 ? -0.484 -14.015 -9.202 1.00 84.00 199 TRP A O 1
ATOM 1600 N N . ASN A 1 200 ? -1.770 -14.115 -11.024 1.00 81.75 200 ASN A N 1
ATOM 1601 C CA . ASN A 1 200 ? -2.149 -15.521 -10.805 1.00 81.75 200 ASN A CA 1
ATOM 1602 C C . ASN A 1 200 ? -1.113 -16.521 -11.339 1.00 81.75 200 ASN A C 1
ATOM 1604 O O . ASN A 1 200 ? -1.073 -17.659 -10.891 1.00 81.75 200 ASN A O 1
ATOM 1608 N N . ASP A 1 201 ? -0.276 -16.088 -12.279 1.00 87.44 201 ASP A N 1
ATOM 1609 C CA . ASP A 1 201 ? 0.791 -16.888 -12.874 1.00 87.44 201 ASP A CA 1
ATOM 1610 C C . ASP A 1 201 ? 2.130 -16.191 -12.611 1.00 87.44 201 ASP A C 1
ATOM 1612 O O . ASP A 1 201 ? 2.399 -15.118 -13.156 1.00 87.44 201 ASP A O 1
ATOM 1616 N N . LYS A 1 202 ? 2.937 -16.782 -11.723 1.00 87.00 202 LYS A N 1
ATOM 1617 C CA . LYS A 1 202 ? 4.246 -16.249 -11.318 1.00 87.00 202 LYS A CA 1
ATOM 1618 C C . LYS A 1 202 ? 5.377 -16.641 -12.285 1.00 87.00 202 LYS A C 1
ATOM 1620 O O . LYS A 1 202 ? 6.473 -16.087 -12.196 1.00 87.00 202 LYS A O 1
ATOM 1625 N N . GLU A 1 203 ? 5.121 -17.558 -13.219 1.00 89.38 203 GLU A N 1
ATOM 1626 C CA . GLU A 1 203 ? 6.091 -18.024 -14.223 1.00 89.38 203 GLU A CA 1
ATOM 1627 C C . GLU A 1 203 ? 6.001 -17.227 -15.536 1.00 89.38 203 GLU A C 1
ATOM 1629 O O . GLU A 1 203 ? 6.908 -17.271 -16.374 1.00 89.38 203 GLU A O 1
ATOM 1634 N N . ASN A 1 204 ? 4.938 -16.435 -15.709 1.00 93.12 204 ASN A N 1
ATOM 1635 C CA . ASN A 1 204 ? 4.757 -15.547 -16.854 1.00 93.12 204 ASN A CA 1
ATOM 1636 C C . ASN A 1 204 ? 5.653 -14.299 -16.776 1.00 93.12 204 ASN A C 1
ATOM 1638 O O . ASN A 1 204 ? 5.200 -13.177 -16.530 1.00 93.12 204 ASN A O 1
ATOM 1642 N N . HIS A 1 205 ? 6.943 -14.512 -17.021 1.00 92.31 205 HIS A N 1
ATOM 1643 C CA . HIS A 1 205 ? 7.973 -13.479 -17.009 1.00 92.31 205 HIS A CA 1
ATOM 1644 C C . HIS A 1 205 ? 7.681 -12.325 -17.976 1.00 92.31 205 HIS A C 1
ATOM 1646 O O . HIS A 1 205 ? 7.906 -11.178 -17.605 1.00 92.31 205 HIS A O 1
ATOM 1652 N N . HIS A 1 206 ? 7.123 -12.590 -19.166 1.00 94.19 206 HIS A N 1
ATOM 1653 C CA . HIS A 1 206 ? 6.725 -11.528 -20.097 1.00 94.19 206 HIS A CA 1
ATOM 1654 C C . HIS A 1 206 ? 5.714 -10.583 -19.448 1.00 94.19 206 HIS A C 1
ATOM 1656 O O . HIS A 1 206 ? 5.948 -9.384 -19.390 1.00 94.19 206 HIS A O 1
ATOM 1662 N N . ARG A 1 207 ? 4.630 -11.113 -18.864 1.00 93.75 207 ARG A N 1
ATOM 1663 C CA . ARG A 1 207 ? 3.617 -10.282 -18.199 1.00 93.75 207 ARG A CA 1
ATOM 1664 C C . ARG A 1 207 ? 4.211 -9.486 -17.038 1.00 93.75 207 ARG A C 1
ATOM 1666 O O . ARG A 1 207 ? 3.888 -8.311 -16.904 1.00 93.75 207 ARG A O 1
ATOM 1673 N N . ILE A 1 208 ? 5.042 -10.119 -16.210 1.00 94.31 208 ILE A N 1
ATOM 1674 C CA . ILE A 1 208 ? 5.694 -9.487 -15.053 1.00 94.31 208 ILE A CA 1
ATOM 1675 C C . ILE A 1 208 ? 6.576 -8.319 -15.509 1.00 94.31 208 ILE A C 1
ATOM 1677 O O . ILE A 1 208 ? 6.391 -7.188 -15.064 1.00 94.31 208 ILE A O 1
ATOM 1681 N N . ILE A 1 209 ? 7.491 -8.575 -16.443 1.00 94.88 209 ILE A N 1
ATOM 1682 C CA . ILE A 1 209 ? 8.476 -7.592 -16.903 1.00 94.88 209 ILE A CA 1
ATOM 1683 C C . ILE A 1 209 ? 7.809 -6.489 -17.737 1.00 94.88 209 ILE A C 1
ATOM 1685 O O . ILE A 1 209 ? 8.103 -5.310 -17.534 1.00 94.88 209 ILE A O 1
ATOM 1689 N N . ASP A 1 210 ? 6.874 -6.830 -18.629 1.00 94.62 210 ASP A N 1
ATOM 1690 C CA . ASP A 1 210 ? 6.191 -5.858 -19.491 1.00 94.62 210 ASP A CA 1
ATOM 1691 C C . ASP A 1 210 ? 5.347 -4.878 -18.677 1.00 94.62 210 ASP A C 1
ATOM 1693 O O . ASP A 1 210 ? 5.371 -3.674 -18.935 1.00 94.62 210 ASP A O 1
ATOM 1697 N N . HIS A 1 211 ? 4.622 -5.362 -17.664 1.00 93.50 211 HIS A N 1
ATOM 1698 C CA . HIS A 1 211 ? 3.882 -4.485 -16.759 1.00 93.50 211 HIS A CA 1
ATOM 1699 C C . HIS A 1 211 ? 4.805 -3.699 -15.835 1.00 93.50 211 HIS A C 1
ATOM 1701 O O . HIS A 1 211 ? 4.507 -2.543 -15.566 1.00 93.50 211 HIS A O 1
ATOM 1707 N N . PHE A 1 212 ? 5.926 -4.263 -15.377 1.00 94.00 212 PHE A N 1
ATOM 1708 C CA . PHE A 1 212 ? 6.885 -3.503 -14.576 1.00 94.00 212 PHE A CA 1
ATOM 1709 C C . PHE A 1 212 ? 7.418 -2.304 -15.370 1.00 94.00 212 PHE A C 1
ATOM 1711 O O . PHE A 1 212 ? 7.380 -1.170 -14.889 1.00 94.00 212 PHE A O 1
ATOM 1718 N N . ARG A 1 213 ? 7.795 -2.528 -16.634 1.00 93.06 213 ARG A N 1
ATOM 1719 C CA . ARG A 1 213 ? 8.212 -1.463 -17.554 1.00 93.06 213 ARG A CA 1
ATOM 1720 C C . ARG A 1 213 ? 7.081 -0.473 -17.818 1.00 93.06 213 ARG A C 1
ATOM 1722 O O . ARG A 1 213 ? 7.237 0.727 -17.634 1.00 93.06 213 ARG A O 1
ATOM 1729 N N . LYS A 1 214 ? 5.907 -0.963 -18.209 1.00 91.56 214 LYS A N 1
ATOM 1730 C CA . LYS A 1 214 ? 4.759 -0.113 -18.552 1.00 91.56 214 LYS A CA 1
ATOM 1731 C C . LYS A 1 214 ? 4.272 0.733 -17.373 1.00 91.56 214 LYS A C 1
ATOM 1733 O O . LYS A 1 214 ? 3.889 1.886 -17.571 1.00 91.56 214 LYS A O 1
ATOM 1738 N N . ASP A 1 215 ? 4.201 0.139 -16.186 1.00 91.69 215 ASP A N 1
ATOM 1739 C CA . ASP A 1 215 ? 3.459 0.705 -15.066 1.00 91.69 215 ASP A CA 1
ATOM 1740 C C . ASP A 1 215 ? 4.349 1.444 -14.058 1.00 91.69 215 ASP A C 1
ATOM 1742 O O . ASP A 1 215 ? 3.877 2.385 -13.421 1.00 91.69 215 ASP A O 1
ATOM 1746 N N . ILE A 1 216 ? 5.623 1.057 -13.932 1.00 91.38 216 ILE A N 1
ATOM 1747 C CA . ILE A 1 216 ? 6.551 1.608 -12.937 1.00 91.38 216 ILE A CA 1
ATOM 1748 C C . ILE A 1 216 ? 7.748 2.281 -13.606 1.00 91.38 216 ILE A C 1
ATOM 1750 O O . ILE A 1 216 ? 7.965 3.473 -13.384 1.00 91.38 216 ILE A O 1
ATOM 1754 N N . HIS A 1 217 ? 8.532 1.531 -14.386 1.00 91.81 217 HIS A N 1
ATOM 1755 C CA . HIS A 1 217 ? 9.861 1.961 -14.830 1.00 91.81 217 HIS A CA 1
ATOM 1756 C C . HIS A 1 217 ? 10.093 1.684 -16.328 1.00 91.81 217 HIS A C 1
ATOM 1758 O O . HIS A 1 217 ? 10.670 0.657 -16.691 1.00 91.81 217 HIS A O 1
ATOM 1764 N N . PRO A 1 218 ? 9.633 2.581 -17.225 1.00 90.25 218 PRO A N 1
ATOM 1765 C CA . PRO A 1 218 ? 9.607 2.345 -18.676 1.00 90.25 218 PRO A CA 1
ATOM 1766 C C . PRO A 1 218 ? 10.954 2.081 -19.337 1.00 90.25 218 PRO A C 1
ATOM 1768 O O . PRO A 1 218 ? 10.986 1.481 -20.411 1.00 90.25 218 PRO A O 1
ATOM 1771 N N . THR A 1 219 ? 12.048 2.531 -18.727 1.00 88.88 219 THR A N 1
ATOM 1772 C CA . THR A 1 219 ? 13.402 2.368 -19.265 1.00 88.88 219 THR A CA 1
ATOM 1773 C C . THR A 1 219 ? 14.175 1.240 -18.590 1.00 88.88 219 THR A C 1
ATOM 1775 O O . THR A 1 219 ? 15.329 1.033 -18.941 1.00 88.88 219 THR A O 1
ATOM 1778 N N . ALA A 1 220 ? 13.567 0.515 -17.644 1.00 90.69 220 ALA A N 1
ATOM 1779 C CA . ALA A 1 220 ? 14.248 -0.537 -16.904 1.00 90.69 220 ALA A CA 1
ATOM 1780 C C . ALA A 1 220 ? 14.680 -1.692 -17.815 1.00 90.69 220 ALA A C 1
ATOM 1782 O O . ALA A 1 220 ? 13.849 -2.339 -18.475 1.00 90.69 220 ALA A O 1
ATOM 1783 N N . ASP A 1 221 ? 15.973 -2.011 -17.771 1.00 92.94 221 ASP A N 1
ATOM 1784 C CA . ASP A 1 221 ? 16.495 -3.246 -18.337 1.00 92.94 221 ASP A CA 1
ATOM 1785 C C . ASP A 1 221 ? 16.566 -4.334 -17.263 1.00 92.94 221 ASP A C 1
ATOM 1787 O O . ASP A 1 221 ? 17.347 -4.241 -16.318 1.00 92.94 221 ASP A O 1
ATOM 1791 N N . VAL A 1 222 ? 15.679 -5.327 -17.361 1.00 94.50 222 VAL A N 1
ATOM 1792 C CA . VAL A 1 222 ? 15.475 -6.346 -16.327 1.00 94.50 222 VAL A CA 1
ATOM 1793 C C . VAL A 1 222 ? 16.256 -7.598 -16.708 1.00 94.50 222 VAL A C 1
ATOM 1795 O O . VAL A 1 222 ? 15.884 -8.299 -17.647 1.00 94.50 222 VAL A O 1
ATOM 1798 N N . GLU A 1 223 ? 17.292 -7.912 -15.932 1.00 93.44 223 GLU A N 1
ATOM 1799 C CA . GLU A 1 223 ? 18.125 -9.106 -16.114 1.00 93.44 223 GLU A CA 1
ATOM 1800 C C . GLU A 1 223 ? 17.455 -10.350 -15.517 1.00 93.44 223 GLU A C 1
ATOM 1802 O O . GLU A 1 223 ? 17.495 -11.439 -16.091 1.00 93.44 223 GLU A O 1
ATOM 1807 N N . ALA A 1 224 ? 16.838 -10.201 -14.341 1.00 92.75 224 ALA A N 1
ATOM 1808 C CA . ALA A 1 224 ? 16.204 -11.302 -13.626 1.00 92.75 224 ALA A CA 1
ATOM 1809 C C . ALA A 1 224 ? 15.100 -10.813 -12.684 1.00 92.75 224 ALA A C 1
ATOM 1811 O O . ALA A 1 224 ? 15.081 -9.654 -12.267 1.00 92.75 224 ALA A O 1
ATOM 1812 N N . TYR A 1 225 ? 14.217 -11.732 -12.291 1.00 94.50 225 TYR A N 1
ATOM 1813 C CA . TYR A 1 225 ? 13.255 -11.513 -11.218 1.00 94.50 225 TYR A CA 1
ATOM 1814 C C . TYR A 1 225 ? 13.151 -12.736 -10.299 1.00 94.50 225 TYR A C 1
ATOM 1816 O O . TYR A 1 225 ? 13.480 -13.858 -10.687 1.00 94.50 225 TYR A O 1
ATOM 1824 N N . LEU A 1 226 ? 12.685 -12.511 -9.074 1.00 92.94 226 LEU A N 1
ATOM 1825 C CA . LEU A 1 226 ? 12.408 -13.535 -8.072 1.00 92.94 226 LEU A CA 1
ATOM 1826 C C . LEU A 1 226 ? 11.110 -13.184 -7.343 1.00 92.94 226 LEU A C 1
ATOM 1828 O O . LEU A 1 226 ? 10.934 -12.064 -6.871 1.00 92.94 226 LEU A O 1
ATOM 1832 N N . THR A 1 227 ? 10.203 -14.145 -7.214 1.00 91.81 227 THR A N 1
ATOM 1833 C CA . THR A 1 227 ? 8.947 -13.966 -6.480 1.00 91.81 227 THR A CA 1
ATOM 1834 C C . THR A 1 227 ? 8.533 -15.266 -5.798 1.00 91.81 227 THR A C 1
ATOM 1836 O O . THR A 1 227 ? 8.983 -16.344 -6.182 1.00 91.81 227 THR A O 1
ATOM 1839 N N . HIS A 1 228 ? 7.679 -15.151 -4.783 1.00 87.06 228 HIS A N 1
ATOM 1840 C CA . HIS A 1 228 ? 7.068 -16.274 -4.077 1.00 87.06 228 HIS A CA 1
ATOM 1841 C C . HIS A 1 228 ? 5.550 -16.119 -4.081 1.00 87.06 228 HIS A C 1
ATOM 1843 O O . HIS A 1 228 ? 5.032 -15.010 -3.916 1.00 87.06 228 HIS A O 1
ATOM 1849 N N . ASP A 1 229 ? 4.829 -17.224 -4.255 1.00 86.88 229 ASP A N 1
ATOM 1850 C CA . ASP A 1 229 ? 3.369 -17.207 -4.306 1.00 86.88 229 ASP A CA 1
ATOM 1851 C C . ASP A 1 229 ? 2.737 -17.317 -2.914 1.00 86.88 229 ASP A C 1
ATOM 1853 O O . ASP A 1 229 ? 2.195 -18.351 -2.528 1.00 86.88 229 ASP A O 1
ATOM 1857 N N . TRP A 1 230 ? 2.789 -16.220 -2.159 1.00 82.56 230 TRP A N 1
ATOM 1858 C CA . TRP A 1 230 ? 2.225 -16.141 -0.807 1.00 82.56 230 TRP A CA 1
ATOM 1859 C C . TRP A 1 230 ? 0.731 -16.481 -0.740 1.00 82.56 230 TRP A C 1
ATOM 1861 O O . TRP A 1 230 ? 0.270 -17.012 0.269 1.00 82.56 230 TRP A O 1
ATOM 1871 N N . ALA A 1 231 ? -0.027 -16.192 -1.803 1.00 80.00 231 ALA A N 1
ATOM 1872 C CA . ALA A 1 231 ? -1.468 -16.427 -1.847 1.00 80.00 231 ALA A CA 1
ATOM 1873 C C . ALA A 1 231 ? -1.808 -17.926 -1.867 1.00 80.00 231 ALA A C 1
ATOM 1875 O O . ALA A 1 231 ? -2.745 -18.353 -1.193 1.00 80.00 231 ALA A O 1
ATOM 1876 N N . ASN A 1 232 ? -1.024 -18.718 -2.604 1.00 83.19 232 ASN A N 1
ATOM 1877 C CA . ASN A 1 232 ? -1.218 -20.164 -2.732 1.00 83.19 232 ASN A CA 1
ATOM 1878 C C . ASN A 1 232 ? -0.320 -20.989 -1.793 1.00 83.19 232 ASN A C 1
ATOM 1880 O O . ASN A 1 232 ? -0.466 -22.211 -1.729 1.00 83.19 232 ASN A O 1
ATOM 1884 N N . ASP A 1 233 ? 0.584 -20.352 -1.045 1.00 81.88 233 ASP A N 1
ATOM 1885 C CA . ASP A 1 233 ? 1.405 -21.017 -0.035 1.00 81.88 233 ASP A CA 1
ATOM 1886 C C . ASP A 1 233 ? 0.515 -21.577 1.098 1.00 81.88 233 ASP A C 1
ATOM 1888 O O . ASP A 1 233 ? -0.167 -20.808 1.786 1.00 81.88 233 ASP A O 1
ATOM 1892 N N . PRO A 1 234 ? 0.510 -22.901 1.352 1.00 80.38 234 PRO A N 1
ATOM 1893 C CA . PRO A 1 234 ? -0.357 -23.517 2.358 1.00 80.38 234 PRO A CA 1
ATOM 1894 C C . PRO A 1 234 ? -0.042 -23.085 3.799 1.00 80.38 234 PRO A C 1
ATOM 1896 O O . PRO A 1 234 ? -0.895 -23.256 4.678 1.00 80.38 234 PRO A O 1
ATOM 1899 N N . TYR A 1 235 ? 1.150 -22.539 4.044 1.00 76.81 235 TYR A N 1
ATOM 1900 C CA . TYR A 1 235 ? 1.611 -22.066 5.346 1.00 76.81 235 TYR A CA 1
ATOM 1901 C C . TYR A 1 235 ? 1.367 -20.568 5.563 1.00 76.81 235 TYR A C 1
ATOM 1903 O O . TYR A 1 235 ? 1.356 -20.133 6.714 1.00 76.81 235 TYR A O 1
ATOM 1911 N N . ALA A 1 236 ? 1.128 -19.799 4.495 1.00 76.56 236 ALA A N 1
ATOM 1912 C CA . ALA A 1 236 ? 0.845 -18.363 4.575 1.00 76.56 236 ALA A CA 1
ATOM 1913 C C . ALA A 1 236 ? -0.616 -18.019 4.238 1.00 76.56 236 ALA A C 1
ATOM 1915 O O . ALA A 1 236 ? -1.277 -17.340 5.023 1.00 76.56 236 ALA A O 1
ATOM 1916 N N . LYS A 1 237 ? -1.139 -18.539 3.115 1.00 76.69 237 LYS A N 1
ATOM 1917 C CA . LYS A 1 237 ? -2.497 -18.296 2.585 1.00 76.69 237 LYS A CA 1
ATOM 1918 C C . LYS A 1 237 ? -2.824 -16.813 2.361 1.00 76.69 237 LYS A C 1
ATOM 1920 O O . LYS A 1 237 ? -3.966 -16.393 2.546 1.00 76.69 237 LYS A O 1
ATOM 1925 N N . GLY A 1 238 ? -1.819 -16.023 2.000 1.00 76.06 238 GLY A N 1
ATOM 1926 C CA . GLY A 1 238 ? -1.901 -14.572 1.864 1.00 76.06 238 GLY A CA 1
ATOM 1927 C C . GLY A 1 238 ? -0.581 -13.887 2.212 1.00 76.06 238 GLY A C 1
ATOM 1928 O O . GLY A 1 238 ? 0.334 -14.511 2.748 1.00 76.06 238 GLY 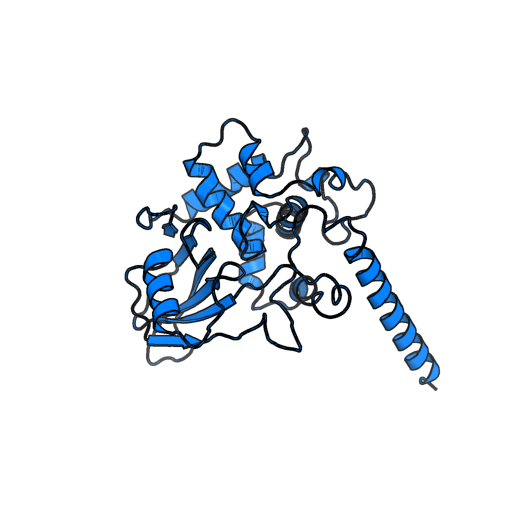A O 1
ATOM 1929 N N . ALA A 1 239 ? -0.485 -12.596 1.889 1.00 77.31 239 ALA A N 1
ATOM 1930 C CA . ALA A 1 239 ? 0.699 -11.773 2.153 1.00 77.31 239 ALA A CA 1
ATOM 1931 C C . ALA A 1 239 ? 0.725 -11.267 3.614 1.00 77.31 239 ALA A C 1
ATOM 1933 O O . ALA A 1 239 ? 0.740 -12.072 4.543 1.00 77.31 239 ALA A O 1
ATOM 1934 N N . TRP A 1 240 ? 0.730 -9.950 3.853 1.00 73.69 240 TRP A N 1
ATOM 1935 C CA . TRP A 1 240 ? 0.530 -9.374 5.191 1.00 73.69 240 TRP A CA 1
ATOM 1936 C C . TRP A 1 240 ? -0.949 -9.052 5.446 1.00 73.69 240 TRP A C 1
ATOM 1938 O O . TRP A 1 240 ? -1.760 -9.014 4.523 1.00 73.69 240 TRP A O 1
ATOM 1948 N N . ALA A 1 241 ? -1.321 -8.847 6.709 1.00 74.62 241 ALA A N 1
ATOM 1949 C CA . ALA A 1 241 ? -2.695 -8.524 7.079 1.00 74.62 241 ALA A CA 1
ATOM 1950 C C . ALA A 1 241 ? -3.034 -7.057 6.764 1.00 74.62 241 ALA A C 1
ATOM 1952 O O . ALA A 1 241 ? -2.314 -6.146 7.162 1.00 74.62 241 ALA A O 1
ATOM 1953 N N . CYS A 1 242 ? -4.154 -6.844 6.079 1.00 79.31 242 CYS A N 1
ATOM 1954 C CA . CYS A 1 242 ? -4.801 -5.549 5.895 1.00 79.31 242 CYS A CA 1
ATOM 1955 C C . CYS A 1 242 ? -6.298 -5.807 5.659 1.00 79.31 242 CYS A C 1
ATOM 1957 O O . CYS A 1 242 ? -6.684 -6.852 5.118 1.00 79.31 242 CYS A O 1
ATOM 1959 N N . TRP A 1 243 ? -7.141 -4.895 6.136 1.00 81.81 243 TRP A N 1
ATOM 1960 C CA . TRP A 1 243 ? -8.575 -5.121 6.305 1.00 81.81 243 TRP A CA 1
ATOM 1961 C C . TRP A 1 243 ? -9.399 -4.276 5.338 1.00 81.81 243 TRP A C 1
ATOM 1963 O O . TRP A 1 243 ? -9.053 -3.131 5.055 1.00 81.81 243 TRP A O 1
ATOM 1973 N N . GLY A 1 244 ? -10.505 -4.849 4.864 1.00 84.25 244 GLY A N 1
ATOM 1974 C CA . GLY A 1 244 ? -11.513 -4.122 4.097 1.00 84.25 244 GLY A CA 1
ATOM 1975 C C . GLY A 1 244 ? -12.606 -3.526 4.984 1.00 84.25 244 GLY A C 1
ATOM 1976 O O . GLY A 1 244 ? -12.654 -3.830 6.183 1.00 84.25 244 GLY A O 1
ATOM 1977 N N . PRO A 1 245 ? -13.483 -2.680 4.419 1.00 87.12 245 PRO A N 1
ATOM 1978 C CA . PRO A 1 245 ? -14.550 -2.024 5.167 1.00 87.12 245 PRO A CA 1
ATOM 1979 C C . PRO A 1 245 ? -15.385 -3.004 6.003 1.00 87.12 245 PRO A C 1
ATOM 1981 O O . PRO A 1 245 ? -15.784 -4.076 5.544 1.00 87.12 245 PRO A O 1
ATOM 1984 N N . GLY A 1 246 ? -15.597 -2.647 7.266 1.00 84.31 246 GLY A N 1
ATOM 1985 C CA . GLY A 1 246 ? -16.367 -3.393 8.254 1.00 84.31 246 GLY A CA 1
ATOM 1986 C C . GLY A 1 246 ? -15.685 -4.631 8.826 1.00 84.31 246 GLY A C 1
ATOM 1987 O O . GLY A 1 246 ? -16.306 -5.338 9.615 1.00 84.31 246 GLY A O 1
ATOM 1988 N N . CYS A 1 247 ? -14.444 -4.925 8.431 1.00 78.81 247 CYS A N 1
ATOM 1989 C CA . CYS A 1 247 ? -13.713 -6.101 8.901 1.00 78.81 247 CYS A CA 1
ATOM 1990 C C . CYS A 1 247 ? -12.936 -5.867 10.199 1.00 78.81 247 CYS A C 1
ATOM 1992 O O . CYS A 1 247 ? -12.504 -6.847 10.801 1.00 78.81 247 CYS A O 1
ATOM 1994 N N . PHE A 1 248 ? -12.702 -4.619 10.611 1.00 75.81 248 PHE A N 1
ATOM 1995 C CA . PHE A 1 248 ? -11.913 -4.352 11.812 1.00 75.81 248 PHE A CA 1
ATOM 1996 C C . PHE A 1 248 ? -12.767 -4.535 13.070 1.00 75.81 248 PHE A C 1
ATOM 1998 O O . PHE A 1 248 ? -12.279 -5.066 14.061 1.00 75.81 248 PHE A O 1
ATOM 2005 N N . VAL A 1 249 ? -14.047 -4.145 13.020 1.00 80.81 249 VAL A N 1
ATOM 2006 C CA . VAL A 1 249 ? -15.001 -4.248 14.146 1.00 80.81 249 VAL A CA 1
ATOM 2007 C C . VAL A 1 249 ? -15.913 -5.478 14.085 1.00 80.81 249 VAL A C 1
ATOM 2009 O O . VAL A 1 249 ? -16.836 -5.600 14.888 1.00 80.81 249 VAL A O 1
ATOM 2012 N N . ASP A 1 250 ? -15.688 -6.408 13.149 1.00 78.31 250 ASP A N 1
ATOM 2013 C CA . ASP A 1 250 ? -16.512 -7.623 13.008 1.00 78.31 250 ASP A CA 1
ATOM 2014 C C . ASP A 1 250 ? -16.279 -8.670 14.121 1.00 78.31 250 ASP A C 1
ATOM 2016 O O . ASP A 1 250 ? -16.866 -9.756 14.093 1.00 78.31 250 ASP A O 1
ATOM 2020 N N . GLY A 1 251 ? -15.425 -8.348 15.098 1.00 72.44 251 GLY A N 1
ATOM 2021 C CA . GLY A 1 251 ? -15.056 -9.193 16.228 1.00 72.44 251 GLY A CA 1
ATOM 2022 C C . GLY A 1 251 ? -13.962 -10.216 15.916 1.00 72.44 251 GLY A C 1
ATOM 2023 O O . GLY A 1 251 ? -13.528 -10.934 16.820 1.00 72.44 251 GLY A O 1
ATOM 2024 N N . THR A 1 252 ? -13.511 -10.336 14.662 1.00 71.19 252 THR A N 1
ATOM 2025 C CA . THR A 1 252 ? -12.508 -11.341 14.276 1.00 71.19 252 THR A CA 1
ATOM 2026 C C . THR A 1 252 ? -11.147 -11.047 14.904 1.00 71.19 252 THR A C 1
ATOM 2028 O O . THR A 1 252 ? -10.457 -11.974 15.332 1.00 71.19 252 THR A O 1
ATOM 2031 N N . ILE A 1 253 ? -10.742 -9.776 14.971 1.00 73.12 253 ILE A N 1
ATOM 2032 C CA . ILE A 1 253 ? -9.433 -9.379 15.512 1.00 73.12 253 ILE A CA 1
ATOM 2033 C C . ILE A 1 253 ? -9.365 -9.714 17.005 1.00 73.12 253 ILE A C 1
ATOM 2035 O O . ILE A 1 253 ? -8.418 -10.360 17.460 1.00 73.12 253 ILE A O 1
ATOM 2039 N N . GLU A 1 254 ? -10.397 -9.352 17.759 1.00 74.12 254 GLU A N 1
ATOM 2040 C CA . GLU A 1 254 ? -10.507 -9.575 19.198 1.00 74.12 254 GLU A CA 1
ATOM 2041 C C . GLU A 1 254 ? -10.584 -11.066 19.517 1.00 74.12 254 GLU A C 1
ATOM 2043 O O . GLU A 1 254 ? -9.866 -11.553 20.392 1.00 74.12 254 GLU A O 1
ATOM 2048 N N . GLN A 1 255 ? -11.391 -11.826 18.765 1.00 73.12 255 GLN A N 1
ATOM 2049 C CA . GLN A 1 255 ? -11.431 -13.287 18.879 1.00 73.12 255 GLN A CA 1
ATOM 2050 C C . GLN A 1 255 ? -10.052 -13.899 18.640 1.00 73.12 255 GLN A C 1
ATOM 2052 O O . GLN A 1 255 ? -9.669 -14.861 19.315 1.00 73.12 255 GLN A O 1
ATOM 2057 N N . GLY A 1 256 ? -9.288 -13.327 17.713 1.00 72.44 256 GLY A N 1
ATOM 2058 C CA . GLY A 1 256 ? -7.953 -13.790 17.398 1.00 72.44 256 GLY A CA 1
ATOM 2059 C C . GLY A 1 256 ? -6.925 -13.531 18.475 1.00 72.44 256 GLY A C 1
ATOM 2060 O O . GLY A 1 256 ? -6.178 -14.437 18.853 1.00 72.44 256 GLY A O 1
ATOM 2061 N N . GLN A 1 257 ? -6.933 -12.322 19.022 1.00 72.69 257 GLN A N 1
ATOM 2062 C CA . GLN A 1 257 ? -6.108 -11.964 20.168 1.00 72.69 257 GLN A CA 1
ATOM 2063 C C . GLN A 1 257 ? -6.443 -12.845 21.377 1.00 72.69 257 GLN A C 1
ATOM 2065 O O . GLN A 1 257 ? -5.539 -13.406 21.996 1.00 72.69 257 GLN A O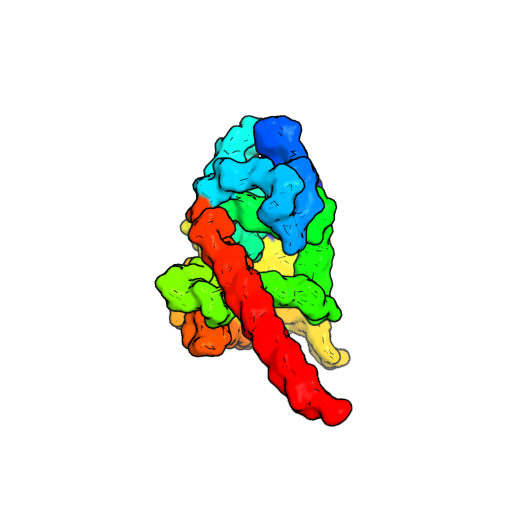 1
ATOM 2070 N N . GLN A 1 258 ? -7.730 -13.056 21.666 1.00 74.62 258 GLN A N 1
ATOM 2071 C CA . GLN A 1 258 ? -8.176 -13.938 22.747 1.00 74.62 258 GLN A CA 1
ATOM 2072 C C . GLN A 1 258 ? -7.751 -15.393 22.519 1.00 74.62 258 GLN A C 1
ATOM 2074 O O . GLN A 1 258 ? -7.322 -16.069 23.454 1.00 74.62 258 GLN A O 1
ATOM 2079 N N . ALA A 1 259 ? -7.846 -15.902 21.288 1.00 73.81 259 ALA A N 1
ATOM 2080 C CA . ALA A 1 259 ? -7.389 -17.247 20.955 1.00 73.81 259 ALA A CA 1
ATOM 2081 C C . ALA A 1 259 ? -5.881 -17.408 21.195 1.00 73.81 259 ALA A C 1
ATOM 2083 O O . ALA A 1 259 ? -5.475 -18.361 21.860 1.00 73.81 259 ALA A O 1
ATOM 2084 N N . ALA A 1 260 ? -5.066 -16.453 20.738 1.00 74.31 260 ALA A N 1
ATOM 2085 C CA . ALA A 1 260 ? -3.625 -16.454 20.977 1.00 74.31 260 ALA A CA 1
ATOM 2086 C C . ALA A 1 260 ? -3.294 -16.391 22.478 1.00 74.31 260 ALA A C 1
ATOM 2088 O O . ALA A 1 260 ? -2.485 -17.178 22.969 1.00 74.31 260 ALA A O 1
ATOM 2089 N N . GLN A 1 261 ? -3.971 -15.520 23.232 1.00 76.62 261 GLN A N 1
ATOM 2090 C CA . GLN A 1 261 ? -3.810 -15.414 24.685 1.00 76.62 261 GLN A CA 1
ATOM 2091 C C . GLN A 1 261 ? -4.142 -16.728 25.401 1.00 76.62 261 GLN A C 1
ATOM 2093 O O . GLN A 1 261 ? -3.398 -17.133 26.294 1.00 76.62 261 GLN A O 1
ATOM 2098 N N . ARG A 1 262 ? -5.211 -17.427 24.991 1.00 79.62 262 ARG A N 1
ATOM 2099 C CA . ARG A 1 262 ? -5.580 -18.740 25.546 1.00 79.62 262 ARG A CA 1
ATOM 2100 C C . ARG A 1 262 ? -4.506 -19.797 25.300 1.00 79.62 262 ARG A C 1
ATOM 2102 O O . ARG A 1 262 ? -4.168 -20.528 26.225 1.00 79.62 262 ARG A O 1
ATOM 2109 N N . VAL A 1 263 ? -3.945 -19.856 24.091 1.00 80.56 263 VAL A N 1
ATOM 2110 C CA . VAL A 1 263 ? -2.855 -20.794 23.765 1.00 80.56 263 VAL A CA 1
ATOM 2111 C C . VAL A 1 263 ? -1.611 -20.487 24.595 1.00 80.56 263 VAL A C 1
ATOM 2113 O O . VAL A 1 263 ? -1.046 -21.386 25.208 1.00 80.56 263 VAL A O 1
ATOM 2116 N N . VAL A 1 264 ? -1.209 -19.217 24.677 1.00 82.25 264 VAL A N 1
ATOM 2117 C CA . VAL A 1 264 ? -0.053 -18.804 25.487 1.00 82.25 264 VAL A CA 1
ATOM 2118 C C . VAL A 1 264 ? -0.266 -19.130 26.967 1.00 82.25 264 VAL A C 1
ATOM 2120 O O . VAL A 1 264 ? 0.668 -19.582 27.625 1.00 82.25 264 VAL A O 1
ATOM 2123 N N . ALA A 1 265 ? -1.473 -18.922 27.497 1.00 84.25 265 ALA A N 1
ATOM 2124 C CA . ALA A 1 265 ? -1.801 -19.268 28.877 1.00 84.25 265 ALA A CA 1
ATOM 2125 C C . ALA A 1 265 ? -1.690 -20.780 29.134 1.00 84.25 265 ALA A C 1
ATOM 2127 O O . ALA A 1 265 ? -1.071 -21.169 30.121 1.00 84.25 265 ALA A O 1
ATOM 2128 N N . ALA A 1 266 ? -2.210 -21.615 28.227 1.00 84.25 266 ALA A N 1
ATOM 2129 C CA . ALA A 1 266 ? -2.111 -23.073 28.324 1.00 84.25 266 ALA A CA 1
ATOM 2130 C C . ALA A 1 266 ? -0.654 -23.568 28.250 1.00 84.25 266 ALA A C 1
ATOM 2132 O O . ALA A 1 266 ? -0.218 -24.375 29.064 1.00 84.25 266 ALA A O 1
ATOM 2133 N N . LEU A 1 267 ? 0.146 -23.021 27.329 1.00 84.19 267 LEU A N 1
ATOM 2134 C CA . LEU A 1 267 ? 1.565 -23.374 27.225 1.00 84.19 267 LEU A CA 1
ATOM 2135 C C . LEU A 1 267 ? 2.353 -22.975 28.479 1.00 84.19 267 LEU A C 1
ATOM 2137 O O . LEU A 1 267 ? 3.243 -23.704 28.907 1.00 84.19 267 LEU A O 1
ATOM 2141 N N . LYS A 1 268 ? 2.031 -21.828 29.090 1.00 84.06 268 LYS A N 1
ATOM 2142 C CA . LYS A 1 268 ? 2.652 -21.406 30.353 1.00 84.06 268 LYS A CA 1
ATOM 2143 C C . LYS A 1 268 ? 2.289 -22.341 31.503 1.00 84.06 268 LYS A C 1
ATOM 2145 O O . LYS A 1 268 ? 3.191 -22.725 32.240 1.00 84.06 268 LYS A O 1
ATOM 2150 N N . SER A 1 269 ? 1.021 -22.746 31.624 1.00 81.94 269 SER A N 1
ATOM 2151 C CA . SER A 1 269 ? 0.621 -23.697 32.668 1.00 81.94 269 SER A CA 1
ATOM 2152 C C . SER A 1 269 ? 1.327 -25.041 32.522 1.00 81.94 269 SER A C 1
ATOM 2154 O O . SER A 1 269 ? 1.773 -25.594 33.520 1.00 81.94 269 SER A O 1
ATOM 2156 N N . ASP A 1 270 ? 1.502 -25.535 31.295 1.00 75.62 270 ASP A N 1
ATOM 2157 C CA . ASP A 1 270 ? 2.201 -26.801 31.052 1.00 75.62 270 ASP A CA 1
ATOM 2158 C C . ASP A 1 270 ? 3.693 -26.705 31.401 1.00 75.62 270 ASP A C 1
ATOM 2160 O O . ASP A 1 270 ? 4.257 -27.623 31.993 1.00 75.62 270 ASP A O 1
ATOM 2164 N N . VAL A 1 271 ? 4.339 -25.573 31.099 1.00 76.00 271 VAL A N 1
ATOM 2165 C CA . VAL A 1 271 ? 5.735 -25.320 31.492 1.00 76.00 271 VAL A CA 1
ATOM 2166 C C . VAL A 1 271 ? 5.884 -25.228 33.010 1.00 76.00 271 VAL A C 1
ATOM 2168 O O . VAL A 1 271 ? 6.864 -25.742 33.545 1.00 76.00 271 VAL A O 1
ATOM 2171 N N . ASP A 1 272 ? 4.934 -24.609 33.709 1.00 74.50 272 ASP A N 1
ATOM 2172 C CA . ASP A 1 272 ? 4.969 -24.500 35.170 1.00 74.50 272 ASP A CA 1
ATOM 2173 C C . ASP A 1 272 ? 4.707 -25.852 35.859 1.00 74.50 272 ASP A C 1
ATOM 2175 O O . ASP A 1 272 ? 5.285 -26.111 36.910 1.00 74.50 272 ASP A O 1
ATOM 2179 N N . ILE A 1 273 ? 3.928 -26.752 35.244 1.00 70.06 273 ILE A N 1
ATOM 2180 C CA . ILE A 1 273 ? 3.757 -28.147 35.699 1.00 70.06 273 ILE A CA 1
ATOM 2181 C C . ILE A 1 273 ? 5.041 -28.973 35.495 1.00 70.06 273 ILE A C 1
ATOM 2183 O O . ILE A 1 273 ? 5.305 -29.908 36.249 1.00 70.06 273 ILE A O 1
ATOM 2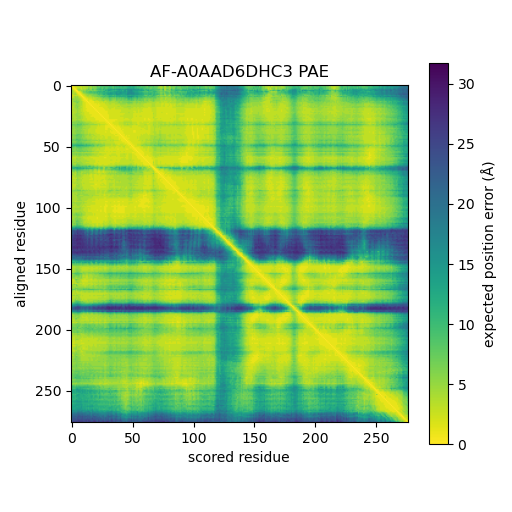187 N N . LEU A 1 274 ? 5.846 -28.644 34.479 1.00 65.44 274 LEU A N 1
ATOM 2188 C CA . LEU A 1 274 ? 7.084 -29.354 34.133 1.00 65.44 274 LEU A CA 1
ATOM 2189 C C . LEU A 1 274 ? 8.343 -28.784 34.808 1.00 65.44 274 LEU A C 1
ATOM 2191 O O . LEU A 1 274 ? 9.430 -29.339 34.630 1.00 65.44 274 LEU A O 1
ATOM 2195 N N . ARG A 1 275 ? 8.228 -27.691 35.573 1.00 57.44 275 ARG A N 1
ATOM 2196 C CA . ARG A 1 275 ? 9.323 -27.166 36.399 1.00 57.44 275 ARG A CA 1
ATOM 2197 C C . ARG A 1 275 ? 9.321 -27.888 37.760 1.00 57.44 275 ARG A C 1
ATOM 2199 O O . ARG A 1 275 ? 8.320 -27.787 38.463 1.00 57.44 275 ARG A O 1
ATOM 2206 N N . PRO A 1 276 ? 10.389 -28.635 38.105 1.00 58.69 276 PRO A N 1
ATOM 2207 C CA . PRO A 1 276 ? 10.491 -29.362 39.373 1.00 58.69 276 PRO A CA 1
ATOM 2208 C C . PRO A 1 276 ? 10.577 -28.444 40.597 1.00 58.69 276 PRO A C 1
ATOM 2210 O O . PRO A 1 276 ? 11.062 -27.296 40.453 1.00 58.69 276 PRO A O 1
#

Sequence (276 aa):
MFKRGKALTCEISIERAGDLLERIARLFFTVDGKTSRELMSYPHDPFKEPAFWLKYDQLSVEDRLNSPDGVSSWEKDPSESNVNTFGSASGNDIVFTEALRWYALGGYSMAGIFELAGELPRRCDIQWTCIFNSTVRIQKGTYQQGTNIHFKLEEEEPGWFGTAHSQDSAYVFAFSDHNGTRRSKSDTWCIGFGYNGTWNDKENHHRIIDHFRKDIHPTADVEAYLTHDWANDPYAKGAWACWGPGCFVDGTIEQGQQAAQRVVAALKSDVDILRP

Nearest PDB structures (foldseek):
  2vvl-assembly1_E  TM=7.329E-01  e=2.082E-12  Aspergillus niger
  2vvm-assembly1_B  TM=7.412E-01  e=4.387E-12  Aspergillus niger
  2vvl-assembly2_B  TM=7.413E-01  e=2.206E-11  Aspergillus niger
  2vvl-assembly4_F  TM=7.428E-01  e=3.625E-11  Aspergillus niger
  3zdn-assembly1_A  TM=7.271E-01  e=1.519E-11  Aspergillus niger

Foldseek 3Di:
DEAEAQDADDDDDPVRLQVLLQVLLQQLCQDPNDTLCRCAVDLVCCVPPPNNCPVQLQPFQVNSLVPDPPQDPVSSQSNQLLLCVQFLAGSQFFGSVLSSSLCVCLVVGPVSSCVVVLCCVPDCPCVVQFQLQADQCPPPHFQAQKWKKKFKFPAADPWDKYAYHPNHAQWSIKIFNAQDDDDPHTITIMMTIGHGPSPPDPPPPVVVVVRCLRTTNVPTHTPDMDIDRQCPPPRRVHGGHGGGRPGVPPCRVVVSVVVVVVVVVVVVVVVVVVDD

Radius of gyration: 20.03 Å; Cα contacts (8 Å, |Δi|>4): 469; chains: 1; bounding box: 51×51×60 Å